Protein AF-A0A3N0APX6-F1 (afdb_monomer)

Mean predicted aligned error: 5.76 Å

Sequence (335 aa):
MDNLLLKPHVIDVLRRHLRRNRRYGEQPIFIFSCGGKEEDHPARGILKQYVEKNQGILFRNIFLLRAEDIANEPQMAEFDLLTQEAIVSDIADWLIIFAESVGSFCELGAFAAMPHSAAIASVVVDRKYEGGDSFLLKGSARVIADCGAPFSKVYYSDLNCPLANERFTRKLNDVRTQVKLSEEFPSNKGRKMINREQSEVLVGSFALEALDLIDILGPLDEQTLVALYCKIKGFTKRGFRLVSRTMRDMRPEDEARVEVGQVLAMMHATNLIGAIPESDEGPVSYYSKVNLDGYFMFRQTDGSDFNDMRARVLLSRRGRGRRHDENLYQRFNSE

pLDDT: mean 88.55, std 12.53, range [29.33, 98.44]

Foldseek 3Di:
DDCVCVDPLNLVVLLVFFDPWFDAQQWAAEEEEAEDDCVVFVLVVLVVCVLVVPPDPLSARYAYFYLVLLCPQPVCVVDDSLLLVLLVLLQHLAYEQECYDPVSLVVLQSQLLFLLSLLRYEYEYALVCVVHDDCSVVPSLVSLCVSPHLRSYYHHDHSNCSCVGVVVVVCVSCVSVSSVSSCVDPSNPVSAIQDQFQQEAELSNVLQQLLQCQALQDQAFLVRSLVSVCSSNVHDPVNHFYFRSRVVSVDPRVPRGDDSVSSVSSCCSSQQWDWDAPDPPGTITIHGSGDRPDGRGGDPCVDPSNVVSSVVSLVVVQVVPPPDPDRPPPVVPDD

Radius of gyration: 20.49 Å; Cα contacts (8 Å, |Δi|>4): 572; chains: 1; bounding box: 53×46×53 Å

Structure (mmCIF, N/CA/C/O backbone):
data_AF-A0A3N0APX6-F1
#
_entry.id   AF-A0A3N0APX6-F1
#
loop_
_atom_site.group_PDB
_atom_site.id
_atom_site.type_symbol
_atom_site.label_atom_id
_atom_site.label_alt_id
_atom_site.label_comp_id
_atom_site.label_asym_id
_atom_site.label_entity_id
_atom_site.label_seq_id
_atom_site.pdbx_PDB_ins_code
_atom_site.Cartn_x
_atom_site.Cartn_y
_atom_site.Cartn_z
_atom_site.occupancy
_atom_site.B_iso_or_equiv
_atom_site.auth_seq_id
_atom_site.auth_comp_id
_atom_site.auth_asym_id
_atom_site.auth_atom_id
_atom_site.pdbx_PDB_model_num
ATOM 1 N N . MET A 1 1 ? -7.623 10.069 24.916 1.00 60.16 1 MET A N 1
ATOM 2 C CA . MET A 1 1 ? -8.228 8.719 24.797 1.00 60.16 1 MET A CA 1
ATOM 3 C C . MET A 1 1 ? -9.753 8.789 24.853 1.00 60.16 1 MET A C 1
ATOM 5 O O . MET A 1 1 ? -10.318 9.143 25.887 1.00 60.16 1 MET A O 1
ATOM 9 N N . ASP A 1 2 ? -10.432 8.453 23.753 1.00 68.50 2 ASP A N 1
ATOM 10 C CA . ASP A 1 2 ? -11.900 8.520 23.671 1.00 68.50 2 ASP A CA 1
ATOM 11 C C . ASP A 1 2 ? -12.585 7.273 24.262 1.00 68.50 2 ASP A C 1
ATOM 13 O O . ASP A 1 2 ? -12.811 6.259 23.597 1.00 68.50 2 ASP A O 1
ATOM 17 N N . ASN A 1 3 ? -12.985 7.371 25.532 1.00 74.94 3 ASN A N 1
ATOM 18 C CA . ASN A 1 3 ? -13.666 6.295 26.261 1.00 74.94 3 ASN A CA 1
ATOM 19 C C . ASN A 1 3 ? -15.024 5.883 25.660 1.00 74.94 3 ASN A C 1
ATOM 21 O O . ASN A 1 3 ? -15.539 4.816 25.999 1.00 74.94 3 ASN A O 1
ATOM 25 N N . LEU A 1 4 ? -15.626 6.693 24.777 1.00 79.38 4 LEU A N 1
ATOM 26 C CA . LEU A 1 4 ? -16.864 6.320 24.086 1.00 79.38 4 LEU A CA 1
ATOM 27 C C . LEU A 1 4 ? -16.663 5.094 23.194 1.00 79.38 4 LEU A C 1
ATOM 29 O O . LEU A 1 4 ? -17.510 4.201 23.195 1.00 79.38 4 LEU A O 1
ATOM 33 N N . LEU A 1 5 ? -15.548 5.054 22.464 1.00 83.25 5 LEU A N 1
ATOM 34 C CA . LEU A 1 5 ? -15.236 3.980 21.521 1.00 83.25 5 LEU A CA 1
ATOM 35 C C . LEU A 1 5 ? -14.914 2.661 22.224 1.00 83.25 5 LEU A C 1
ATOM 37 O O . LEU A 1 5 ? -15.057 1.586 21.651 1.00 83.25 5 LEU A O 1
ATOM 41 N N . LEU A 1 6 ? -14.523 2.735 23.495 1.00 84.12 6 LEU A N 1
ATOM 42 C CA . LEU A 1 6 ? -14.168 1.578 24.307 1.00 84.12 6 LEU A CA 1
ATOM 43 C C . LEU A 1 6 ? -15.366 0.984 25.065 1.00 84.12 6 LEU A C 1
ATOM 45 O O . LEU A 1 6 ? -15.175 0.042 25.844 1.00 84.12 6 LEU A O 1
ATOM 49 N N . LYS A 1 7 ? -16.587 1.499 24.856 1.00 90.75 7 LYS A N 1
ATOM 50 C CA . LYS A 1 7 ? -17.810 0.955 25.465 1.00 90.75 7 LYS A CA 1
ATOM 51 C C . LYS A 1 7 ? -18.061 -0.493 25.011 1.00 90.75 7 LYS A C 1
ATOM 53 O O . LYS A 1 7 ? -17.887 -0.775 23.826 1.00 90.75 7 LYS A O 1
ATOM 58 N N . PRO A 1 8 ? -18.542 -1.389 25.902 1.00 93.19 8 PRO A N 1
ATOM 59 C CA . PRO A 1 8 ? -18.767 -2.803 25.578 1.00 93.19 8 PRO A CA 1
ATOM 60 C C . PRO A 1 8 ? -19.577 -3.018 24.298 1.00 93.19 8 PRO A C 1
ATOM 62 O O . PRO A 1 8 ? -19.106 -3.695 23.397 1.00 93.19 8 PRO A O 1
ATOM 65 N N . HIS A 1 9 ? -20.708 -2.319 24.148 1.00 93.56 9 HIS A N 1
ATOM 66 C CA . HIS A 1 9 ? -21.563 -2.440 22.964 1.00 93.56 9 HIS A CA 1
ATOM 67 C C . HIS A 1 9 ? -20.831 -2.175 21.632 1.00 93.56 9 HIS A C 1
ATOM 69 O O . HIS A 1 9 ? -21.039 -2.916 20.675 1.00 93.56 9 HIS A O 1
ATOM 75 N N . VAL A 1 10 ? -19.960 -1.158 21.565 1.00 94.44 10 VAL A N 1
ATOM 76 C CA . VAL A 1 10 ? -19.189 -0.839 20.345 1.00 94.44 10 VAL A CA 1
ATOM 77 C C . VAL A 1 10 ? -18.231 -1.984 20.022 1.00 94.44 10 VAL A C 1
ATOM 79 O O . VAL A 1 10 ? -18.210 -2.486 18.901 1.00 94.44 10 VAL A O 1
ATOM 82 N N . ILE A 1 11 ? -17.487 -2.445 21.028 1.00 96.69 11 ILE A N 1
ATOM 83 C CA . ILE A 1 11 ? -16.536 -3.551 20.891 1.00 96.69 11 ILE A CA 1
ATOM 84 C C . ILE A 1 11 ? -17.246 -4.847 20.486 1.00 96.69 11 ILE A C 1
ATOM 86 O O . ILE A 1 11 ? -16.752 -5.564 19.619 1.00 96.69 11 ILE A O 1
ATOM 90 N N . ASP A 1 12 ? -18.406 -5.138 21.072 1.00 96.62 12 ASP A N 1
ATOM 91 C CA . ASP A 1 12 ? -19.176 -6.351 20.796 1.00 96.62 12 ASP A CA 1
ATOM 92 C C . ASP A 1 12 ? -19.732 -6.359 19.369 1.00 96.62 12 ASP A C 1
ATOM 94 O O . ASP A 1 12 ? -19.723 -7.399 18.710 1.00 96.62 12 ASP A O 1
ATOM 98 N N . VAL A 1 13 ? -20.187 -5.210 18.854 1.00 97.00 13 VAL A N 1
ATOM 99 C CA . VAL A 1 13 ? -20.563 -5.068 17.438 1.00 97.00 13 VAL A CA 1
ATOM 100 C C . VAL A 1 13 ? -19.340 -5.313 16.553 1.00 97.00 13 VAL A C 1
ATOM 102 O O . VAL A 1 13 ? -19.360 -6.231 15.738 1.00 97.00 13 VAL A O 1
ATOM 105 N N . LEU A 1 14 ? -18.238 -4.586 16.754 1.00 96.88 14 LEU A N 1
ATOM 106 C CA . LEU A 1 14 ? -17.031 -4.737 15.928 1.00 96.88 14 LEU A CA 1
ATOM 107 C C . LEU A 1 14 ? -16.508 -6.184 15.928 1.00 96.88 14 LEU A C 1
ATOM 109 O O . LEU A 1 14 ? -16.198 -6.723 14.868 1.00 96.88 14 LEU A O 1
ATOM 113 N N . ARG A 1 15 ? -16.491 -6.856 17.087 1.00 96.50 15 ARG A N 1
ATOM 114 C CA . ARG A 1 15 ? -16.093 -8.268 17.217 1.00 96.50 15 ARG A CA 1
ATOM 115 C C . ARG A 1 15 ? -17.001 -9.228 16.452 1.00 96.50 15 ARG A C 1
ATOM 117 O O . ARG A 1 15 ? -16.488 -10.136 15.802 1.00 96.50 15 ARG A O 1
ATOM 124 N N . ARG A 1 16 ? -18.326 -9.045 16.493 1.00 95.94 16 ARG A N 1
ATOM 125 C CA . ARG A 1 16 ? -19.277 -9.880 15.725 1.00 95.94 16 ARG A CA 1
ATOM 126 C C . ARG A 1 16 ? -19.046 -9.769 14.216 1.00 95.94 16 ARG A C 1
ATOM 128 O O . ARG A 1 16 ? -19.164 -10.765 13.494 1.00 95.94 16 ARG A O 1
ATOM 135 N N . HIS A 1 17 ? -18.651 -8.579 13.772 1.00 96.06 17 HIS A N 1
ATOM 136 C CA . HIS A 1 17 ? -18.350 -8.278 12.378 1.00 96.06 17 HIS A CA 1
ATOM 137 C C . HIS A 1 17 ? -16.901 -8.563 11.973 1.00 96.06 17 HIS A C 1
ATOM 139 O O . HIS A 1 17 ? -16.587 -8.422 10.792 1.00 96.06 17 HIS A O 1
ATOM 145 N N . LEU A 1 18 ? -16.024 -9.022 12.876 1.00 95.19 18 LEU A N 1
ATOM 146 C CA . LEU A 1 18 ? -14.671 -9.422 12.491 1.00 95.19 18 LEU A CA 1
ATOM 147 C C . LEU A 1 18 ? -14.722 -10.526 11.437 1.00 95.19 18 LEU A C 1
ATOM 149 O O . LEU A 1 18 ? -15.402 -11.553 11.566 1.00 95.19 18 LEU A O 1
ATOM 153 N N . ARG A 1 19 ? -13.964 -10.321 10.367 1.00 91.38 19 ARG A N 1
ATOM 154 C CA . ARG A 1 19 ? -13.733 -11.349 9.368 1.00 91.38 19 ARG A CA 1
ATOM 155 C C . ARG A 1 19 ? -12.857 -12.438 9.967 1.00 91.38 19 ARG A C 1
ATOM 157 O O . ARG A 1 19 ? -11.872 -12.193 10.657 1.00 91.38 19 ARG A O 1
ATOM 164 N N . ARG A 1 20 ? -13.209 -13.681 9.639 1.00 85.19 20 ARG A N 1
ATOM 165 C CA . ARG A 1 20 ? -12.296 -14.806 9.828 1.00 85.19 20 ARG A CA 1
ATOM 166 C C . ARG A 1 20 ? -11.283 -14.803 8.688 1.00 85.19 20 ARG A C 1
ATOM 168 O O . ARG A 1 20 ? -10.095 -14.651 8.928 1.00 85.19 20 ARG A O 1
ATOM 175 N N . ASN A 1 21 ? -11.752 -14.902 7.455 1.00 82.94 21 ASN A N 1
ATOM 176 C CA . ASN A 1 21 ? -10.868 -14.975 6.299 1.00 82.94 21 ASN A CA 1
ATOM 177 C C . ASN A 1 21 ? -10.895 -13.660 5.526 1.00 82.94 21 ASN A C 1
ATOM 179 O O . ASN A 1 21 ? -11.938 -13.000 5.442 1.00 82.94 21 ASN A O 1
ATOM 183 N N . ARG A 1 22 ? -9.745 -13.310 4.952 1.00 81.19 22 ARG A N 1
ATOM 184 C CA . ARG A 1 22 ? -9.627 -12.201 4.011 1.00 81.19 22 ARG A CA 1
ATOM 185 C C . ARG A 1 22 ? -10.514 -12.452 2.787 1.00 81.19 22 ARG A C 1
ATOM 187 O O . ARG A 1 22 ? -10.708 -13.600 2.385 1.00 81.19 22 ARG A O 1
ATOM 194 N N . ARG A 1 23 ? -11.054 -11.379 2.200 1.00 79.75 23 ARG A N 1
ATOM 195 C CA . ARG A 1 23 ? -11.695 -11.418 0.881 1.00 79.75 23 ARG A CA 1
ATOM 196 C C . ARG A 1 23 ? -10.808 -10.751 -0.156 1.00 79.75 23 ARG A C 1
ATOM 198 O O . ARG A 1 23 ? -10.530 -9.562 -0.066 1.00 79.75 23 ARG A O 1
ATOM 205 N N . TYR A 1 24 ? -10.414 -11.545 -1.136 1.00 70.69 24 TYR A N 1
ATOM 206 C CA . TYR A 1 24 ? -9.633 -11.128 -2.287 1.00 70.69 24 TYR A CA 1
ATOM 207 C C . TYR A 1 24 ? -10.504 -10.282 -3.233 1.00 70.69 24 TYR A C 1
ATOM 209 O O . TYR A 1 24 ? -11.624 -10.682 -3.543 1.00 70.69 24 TYR A O 1
ATOM 217 N N . GLY A 1 25 ? -10.005 -9.134 -3.699 1.00 63.22 25 GLY A N 1
ATOM 218 C CA . GLY A 1 25 ? -10.594 -8.384 -4.822 1.00 63.22 25 GLY A CA 1
ATOM 219 C C . GLY A 1 25 ? -11.602 -7.269 -4.501 1.00 63.22 25 GLY A C 1
ATOM 220 O O . GLY A 1 25 ? -11.799 -6.412 -5.357 1.00 63.22 25 GLY A O 1
ATOM 221 N N . GLU A 1 26 ? -12.182 -7.211 -3.296 1.00 69.31 26 GLU A N 1
ATOM 222 C CA . GLU A 1 26 ? -13.074 -6.110 -2.841 1.00 69.31 26 GLU A CA 1
ATOM 223 C C . GLU A 1 26 ? -12.318 -4.992 -2.097 1.00 69.31 26 GLU A C 1
ATOM 225 O O . GLU A 1 26 ? -12.909 -4.019 -1.641 1.00 69.31 26 GLU A O 1
ATOM 230 N N . GLN A 1 27 ? -11.007 -5.150 -1.926 1.00 80.25 27 GLN A N 1
ATOM 231 C CA . GLN A 1 27 ? -10.183 -4.266 -1.109 1.00 80.25 27 GLN A CA 1
ATOM 232 C C . GLN A 1 27 ? -9.543 -3.162 -1.960 1.00 80.25 27 GLN A C 1
ATOM 234 O O . GLN A 1 27 ? -9.422 -3.325 -3.187 1.00 80.25 27 GLN A O 1
ATOM 239 N N . PRO A 1 28 ? -9.121 -2.053 -1.326 1.00 88.06 28 PRO A N 1
ATOM 240 C CA . PRO A 1 28 ? -8.179 -1.129 -1.931 1.00 88.06 28 PRO A CA 1
ATOM 241 C C . PRO A 1 28 ? -6.968 -1.865 -2.492 1.00 88.06 28 PRO A C 1
ATOM 243 O O . PRO A 1 28 ? -6.496 -2.828 -1.885 1.00 88.06 28 PRO A O 1
ATOM 246 N N . ILE A 1 29 ? -6.483 -1.408 -3.641 1.00 91.69 29 ILE A N 1
ATOM 247 C CA . ILE A 1 29 ? -5.230 -1.884 -4.220 1.00 91.69 29 ILE A CA 1
ATOM 248 C C . ILE A 1 29 ? -4.203 -0.782 -4.069 1.00 91.69 29 ILE A C 1
ATOM 250 O O . ILE A 1 29 ? -4.434 0.341 -4.508 1.00 91.69 29 ILE A O 1
ATOM 254 N N . PHE A 1 30 ? -3.060 -1.123 -3.495 1.00 94.06 30 PHE A N 1
ATOM 255 C CA . PHE A 1 30 ? -1.934 -0.215 -3.353 1.00 94.06 30 PHE A CA 1
ATOM 256 C C . PHE A 1 30 ? -0.855 -0.594 -4.354 1.00 94.06 30 PHE A C 1
ATOM 258 O O . PHE A 1 30 ? -0.319 -1.704 -4.315 1.00 94.06 30 PHE A O 1
ATOM 265 N N . ILE A 1 31 ? -0.532 0.327 -5.253 1.00 96.56 31 ILE A N 1
ATOM 266 C CA . ILE A 1 31 ? 0.569 0.169 -6.195 1.00 96.56 31 ILE A CA 1
ATOM 267 C C . ILE A 1 31 ? 1.694 1.078 -5.728 1.00 96.56 31 ILE A C 1
ATOM 269 O O . ILE A 1 31 ? 1.545 2.295 -5.712 1.00 96.56 31 ILE A O 1
ATOM 273 N N . PHE A 1 32 ? 2.820 0.492 -5.349 1.00 97.00 32 PHE A N 1
ATOM 274 C CA . PHE A 1 32 ? 4.022 1.245 -5.037 1.00 97.00 32 PHE A CA 1
ATOM 275 C C . PHE A 1 32 ? 4.823 1.439 -6.324 1.00 97.00 32 PHE A C 1
ATOM 277 O O . PHE A 1 32 ? 5.274 0.463 -6.920 1.00 97.00 32 PHE A O 1
ATOM 284 N N . SER A 1 33 ? 4.937 2.681 -6.796 1.00 95.56 33 SER A N 1
ATOM 285 C CA . SER A 1 33 ? 5.635 2.995 -8.046 1.00 95.56 33 SER A CA 1
ATOM 286 C C . SER A 1 33 ? 6.939 3.743 -7.788 1.00 95.56 33 SER A C 1
ATOM 288 O O . SER A 1 33 ? 6.908 4.876 -7.298 1.00 95.56 33 SER A O 1
ATOM 290 N N . CYS A 1 34 ? 8.053 3.146 -8.198 1.00 95.44 34 CYS A N 1
ATOM 291 C CA . CYS A 1 34 ? 9.394 3.708 -8.081 1.00 95.44 34 CYS A CA 1
ATOM 292 C C . CYS A 1 34 ? 9.963 4.068 -9.462 1.00 95.44 34 CYS A C 1
ATOM 294 O O . CYS A 1 34 ? 9.526 3.531 -10.486 1.00 95.44 34 CYS A O 1
ATOM 296 N N . GLY A 1 35 ? 10.888 5.024 -9.516 1.00 94.50 35 GLY A N 1
ATOM 297 C CA . GLY A 1 35 ? 11.362 5.609 -10.770 1.00 94.50 35 GLY A CA 1
ATOM 298 C C . GLY A 1 35 ? 12.204 6.862 -10.556 1.00 94.50 35 GLY A C 1
ATOM 299 O O . GLY A 1 35 ? 12.565 7.213 -9.437 1.00 94.50 35 GLY A O 1
ATOM 300 N N . GLY A 1 36 ? 12.537 7.554 -11.641 1.00 91.94 36 GLY A N 1
ATOM 301 C CA . GLY A 1 36 ? 13.216 8.845 -11.553 1.00 91.94 36 GLY A CA 1
ATOM 302 C C . GLY A 1 36 ? 12.292 9.961 -11.062 1.00 91.94 36 GLY A C 1
ATOM 303 O O . GLY A 1 36 ? 11.073 9.787 -10.984 1.00 91.94 36 GLY A O 1
ATOM 304 N N . LYS A 1 37 ? 12.863 11.129 -10.738 1.00 90.50 37 LYS A N 1
ATOM 305 C CA . LYS A 1 37 ? 12.083 12.336 -10.418 1.00 90.50 37 LYS A CA 1
ATOM 306 C C . LYS A 1 37 ? 11.125 12.652 -11.567 1.00 90.50 37 LYS A C 1
ATOM 308 O O . LYS A 1 37 ? 11.553 12.668 -12.716 1.00 90.50 37 LYS A O 1
ATOM 313 N N . GLU A 1 38 ? 9.858 12.926 -11.254 1.00 87.19 38 GLU A N 1
ATOM 314 C CA . GLU A 1 38 ? 8.806 13.113 -12.272 1.00 87.19 38 GLU A CA 1
ATOM 315 C C . GLU A 1 38 ? 9.098 14.265 -13.258 1.00 87.19 38 GLU A C 1
ATOM 317 O O . GLU A 1 38 ? 8.631 14.232 -14.393 1.00 87.19 38 GLU A O 1
ATOM 322 N N . GLU A 1 39 ? 9.896 15.254 -12.841 1.00 89.00 39 GLU A N 1
ATOM 323 C CA . GLU A 1 39 ? 10.366 16.378 -13.669 1.00 89.00 39 GLU A CA 1
ATOM 324 C C . GLU A 1 39 ? 11.232 15.919 -14.852 1.00 89.00 39 GLU A C 1
ATOM 326 O O . GLU A 1 39 ? 11.103 16.444 -15.958 1.00 89.00 39 GLU A O 1
ATOM 331 N N . ASP A 1 40 ? 12.082 14.918 -14.618 1.00 93.69 40 ASP A N 1
ATOM 332 C CA . ASP A 1 40 ? 13.030 14.379 -15.596 1.00 93.69 40 ASP A CA 1
ATOM 333 C C . ASP A 1 40 ? 12.496 13.104 -16.271 1.00 93.69 40 ASP A C 1
ATOM 335 O O . ASP A 1 40 ? 12.929 12.730 -17.363 1.00 93.69 40 ASP A O 1
ATOM 339 N N . HIS A 1 41 ? 11.555 12.420 -15.614 1.00 95.12 41 HIS A N 1
ATOM 340 C CA . HIS A 1 41 ? 11.100 11.084 -15.973 1.00 95.12 41 HIS A CA 1
ATOM 341 C C . HIS A 1 41 ? 9.570 10.938 -15.846 1.00 95.12 41 HIS A C 1
ATOM 343 O O . HIS A 1 41 ? 9.037 10.817 -14.740 1.00 95.12 41 HIS A O 1
ATOM 349 N N . PRO A 1 42 ? 8.819 10.890 -16.961 1.00 95.00 42 PRO A N 1
ATOM 350 C CA . PRO A 1 42 ? 7.360 11.012 -16.930 1.00 95.00 42 PRO A CA 1
ATOM 351 C C . PRO A 1 42 ? 6.614 9.709 -16.589 1.00 95.00 42 PRO A C 1
ATOM 353 O O . PRO A 1 42 ? 5.393 9.739 -16.419 1.00 95.00 42 PRO A O 1
ATOM 356 N N . ALA A 1 43 ? 7.292 8.558 -16.509 1.00 96.44 43 ALA A N 1
ATOM 357 C CA . ALA A 1 43 ? 6.655 7.240 -16.455 1.00 96.44 43 ALA A CA 1
ATOM 358 C C . ALA A 1 43 ? 5.654 7.091 -15.293 1.00 96.44 43 ALA A C 1
ATOM 360 O O . ALA A 1 43 ? 4.514 6.653 -15.497 1.00 96.44 43 ALA A O 1
ATOM 361 N N . ARG A 1 44 ? 6.048 7.519 -14.085 1.00 94.75 44 ARG A N 1
ATOM 362 C CA . ARG A 1 44 ? 5.180 7.505 -12.894 1.00 94.75 44 ARG A CA 1
ATOM 363 C C . ARG A 1 44 ? 4.004 8.469 -13.017 1.00 94.75 44 ARG A C 1
ATOM 365 O O . ARG A 1 44 ? 2.875 8.084 -12.717 1.00 94.75 44 ARG A O 1
ATOM 372 N N . GLY A 1 45 ? 4.237 9.676 -13.532 1.00 94.69 45 GLY A N 1
ATOM 373 C CA . GLY A 1 45 ? 3.178 10.656 -13.783 1.00 94.69 45 GLY A CA 1
ATOM 374 C C . GLY A 1 45 ? 2.137 10.144 -14.786 1.00 94.69 45 GLY A C 1
ATOM 375 O O . GLY A 1 45 ? 0.935 10.319 -14.591 1.00 94.69 45 GLY A O 1
ATOM 376 N N . ILE A 1 46 ? 2.577 9.433 -15.827 1.00 95.75 46 ILE A N 1
ATOM 377 C CA . ILE A 1 46 ? 1.696 8.801 -16.820 1.00 95.75 46 ILE A CA 1
ATOM 378 C C . ILE A 1 46 ? 0.877 7.668 -16.199 1.00 95.75 46 ILE A C 1
ATOM 380 O O . ILE A 1 46 ? -0.336 7.608 -16.416 1.00 95.75 46 ILE A O 1
ATOM 384 N N . LEU A 1 47 ? 1.509 6.789 -15.411 1.00 95.56 47 LEU A N 1
ATOM 385 C CA . LEU A 1 47 ? 0.803 5.743 -14.664 1.00 95.56 47 LEU A CA 1
ATOM 386 C C . LEU A 1 47 ? -0.273 6.362 -13.764 1.00 95.56 47 LEU A C 1
ATOM 388 O O . LEU A 1 47 ? -1.414 5.898 -13.766 1.00 95.56 47 LEU A O 1
ATOM 392 N N . LYS A 1 48 ? 0.075 7.443 -13.058 1.00 93.56 48 LYS A N 1
ATOM 393 C CA . LYS A 1 48 ? -0.843 8.176 -12.188 1.00 93.56 48 LYS A CA 1
ATOM 394 C C . LYS A 1 48 ? -2.050 8.716 -12.928 1.00 93.56 48 LYS A C 1
ATOM 396 O O . LYS A 1 48 ? -3.178 8.361 -12.592 1.00 93.56 48 LYS A O 1
ATOM 401 N N . GLN A 1 49 ? -1.820 9.478 -13.991 1.00 93.69 49 GLN A N 1
ATOM 402 C CA . GLN A 1 49 ? -2.905 10.017 -14.804 1.00 93.69 49 GLN A CA 1
ATOM 403 C C . GLN A 1 49 ? -3.790 8.920 -15.397 1.00 93.69 49 GLN A C 1
ATOM 405 O O . GLN A 1 49 ? -4.996 9.115 -15.530 1.00 93.69 49 GLN A O 1
ATOM 410 N N . TYR A 1 50 ? -3.216 7.777 -15.777 1.00 94.19 50 TYR A N 1
ATOM 411 C CA . TYR A 1 50 ? -3.997 6.663 -16.295 1.00 94.19 50 TYR A CA 1
ATOM 412 C C . TYR A 1 50 ? -4.905 6.066 -15.223 1.00 94.19 50 TYR A C 1
ATOM 414 O O . TYR A 1 50 ? -6.093 5.899 -15.478 1.00 94.19 50 TYR A O 1
ATOM 422 N N . VAL A 1 51 ? -4.387 5.783 -14.026 1.00 92.56 51 VAL A N 1
ATOM 423 C CA . VAL A 1 51 ? -5.205 5.255 -12.923 1.00 92.56 51 VAL A CA 1
ATOM 424 C C . VAL A 1 51 ? -6.304 6.250 -12.533 1.00 92.56 51 VAL A C 1
ATOM 426 O O . VAL A 1 51 ? -7.459 5.854 -12.431 1.00 92.56 51 VAL A O 1
ATOM 429 N N . GLU A 1 52 ? -5.985 7.541 -12.410 1.00 89.56 52 GLU A N 1
ATOM 430 C CA . GLU A 1 52 ? -6.942 8.584 -12.003 1.00 89.56 52 GLU A CA 1
ATOM 431 C C . GLU A 1 52 ? -8.038 8.856 -13.049 1.00 89.56 52 GLU A C 1
ATOM 433 O O . GLU A 1 52 ? -9.193 9.101 -12.695 1.00 89.56 52 GLU A O 1
ATOM 438 N N . LYS A 1 53 ? -7.711 8.805 -14.350 1.00 89.44 53 LYS A N 1
ATOM 439 C CA . LYS A 1 53 ? -8.690 9.027 -15.433 1.00 89.44 53 LYS A CA 1
ATOM 440 C C . LYS A 1 53 ? -9.612 7.829 -15.657 1.00 89.44 53 LYS A C 1
ATOM 442 O O . LYS A 1 53 ? -10.713 7.997 -16.184 1.00 89.44 53 LYS A O 1
ATOM 447 N N . ASN A 1 54 ? -9.189 6.624 -15.282 1.00 84.31 54 ASN A N 1
ATOM 448 C CA . ASN A 1 54 ? -10.009 5.427 -15.418 1.00 84.31 54 ASN A CA 1
ATOM 449 C C . ASN A 1 54 ? -10.964 5.302 -14.222 1.00 84.31 54 ASN A C 1
ATOM 451 O O . ASN A 1 54 ? -10.639 4.705 -13.207 1.00 84.31 54 ASN A O 1
ATOM 455 N N . GLN A 1 55 ? -12.190 5.811 -14.362 1.00 68.88 55 GLN A N 1
ATOM 456 C CA . GLN A 1 55 ? -13.226 5.718 -13.316 1.00 68.88 55 GLN A CA 1
ATOM 457 C C . GLN A 1 55 ? -14.068 4.430 -13.373 1.00 68.88 55 GLN A C 1
ATOM 459 O O . GLN A 1 55 ? -15.107 4.317 -12.722 1.00 68.88 55 GLN A O 1
ATOM 464 N N . GLY A 1 56 ? -13.659 3.445 -14.178 1.00 77.75 56 GLY A N 1
ATOM 465 C CA . GLY A 1 56 ? -14.359 2.165 -14.262 1.00 77.75 56 GLY A CA 1
ATOM 466 C C . GLY A 1 56 ? -14.336 1.406 -12.932 1.00 77.75 56 GLY A C 1
ATOM 467 O O . GLY A 1 56 ? -13.411 1.549 -12.136 1.00 77.75 56 GLY A O 1
ATOM 468 N N . ILE A 1 57 ? -15.316 0.521 -12.719 1.00 75.81 57 ILE A N 1
ATOM 469 C CA . ILE A 1 57 ? -15.436 -0.292 -11.492 1.00 75.81 57 ILE A CA 1
ATOM 470 C C . ILE A 1 57 ? -14.151 -1.067 -11.142 1.00 75.81 57 ILE A C 1
ATOM 472 O O . ILE A 1 57 ? -13.858 -1.288 -9.971 1.00 75.81 57 ILE A O 1
ATOM 476 N N . LEU A 1 58 ? -13.358 -1.442 -12.152 1.00 78.88 58 LEU A N 1
ATOM 477 C CA . LEU A 1 58 ? -12.088 -2.151 -11.978 1.00 78.88 58 LEU A CA 1
ATOM 478 C C . LEU A 1 58 ? -10.994 -1.280 -11.337 1.00 78.88 58 LEU A C 1
ATOM 480 O O . LEU A 1 58 ? -10.157 -1.814 -10.614 1.00 78.88 58 LEU A O 1
ATOM 484 N N . PHE A 1 59 ? -11.038 0.036 -11.558 1.00 83.25 59 PHE A N 1
ATOM 485 C CA . PHE A 1 59 ? -10.047 1.018 -11.102 1.00 83.25 59 PHE A CA 1
ATOM 486 C C . PHE A 1 59 ? -10.462 1.790 -9.844 1.00 83.25 59 PHE A C 1
ATOM 488 O O . PHE A 1 59 ? -9.668 2.546 -9.288 1.00 83.25 59 PHE A O 1
ATOM 495 N N . ARG A 1 60 ? -11.686 1.575 -9.350 1.00 83.12 60 ARG A N 1
ATOM 496 C CA . ARG A 1 60 ? -12.148 2.134 -8.074 1.00 83.12 60 ARG A CA 1
ATOM 497 C C . ARG A 1 60 ? -11.183 1.735 -6.953 1.00 83.12 60 ARG A C 1
ATOM 499 O O . ARG A 1 60 ? -10.772 0.582 -6.919 1.00 83.12 60 ARG A O 1
ATOM 506 N N . ASN A 1 61 ? -10.831 2.642 -6.041 1.00 86.50 61 ASN A N 1
ATOM 507 C CA . ASN A 1 61 ? -9.956 2.373 -4.886 1.00 86.50 61 ASN A CA 1
ATOM 508 C C . ASN A 1 61 ? -8.587 1.759 -5.232 1.00 86.50 61 ASN A C 1
ATOM 510 O O . ASN A 1 61 ? -8.111 0.857 -4.538 1.00 86.50 61 ASN A O 1
ATOM 514 N N . ILE A 1 62 ? -7.963 2.228 -6.313 1.00 90.50 62 ILE A N 1
ATOM 515 C CA . ILE A 1 62 ? -6.540 1.999 -6.573 1.00 90.50 62 ILE A CA 1
ATOM 516 C C . ILE A 1 62 ? -5.768 3.237 -6.115 1.00 90.50 62 ILE A C 1
ATOM 518 O O . ILE A 1 62 ? -6.053 4.346 -6.559 1.00 90.50 62 ILE A O 1
ATOM 522 N N . PHE A 1 63 ? -4.784 3.036 -5.244 1.00 91.06 63 PHE A N 1
ATOM 523 C CA . PHE A 1 63 ? -3.950 4.086 -4.671 1.00 91.06 63 PHE A CA 1
ATOM 524 C C . PHE A 1 63 ? -2.501 3.880 -5.091 1.00 91.06 63 PHE A C 1
ATOM 526 O O . PHE A 1 63 ? -1.984 2.763 -5.037 1.00 91.06 63 PHE A O 1
ATOM 533 N N . LEU A 1 64 ? -1.848 4.962 -5.504 1.00 93.25 64 LEU A N 1
ATOM 534 C CA . LEU A 1 64 ? -0.433 4.953 -5.852 1.00 93.25 64 LEU A CA 1
ATOM 535 C C . LEU A 1 64 ? 0.371 5.477 -4.669 1.00 93.25 64 LEU A C 1
ATOM 537 O O . LEU A 1 64 ? 0.127 6.586 -4.202 1.00 93.25 64 LEU A O 1
ATOM 541 N N . LEU A 1 65 ? 1.313 4.670 -4.199 1.00 93.69 65 LEU A N 1
ATOM 542 C CA . LEU A 1 65 ? 2.252 5.017 -3.140 1.00 93.69 65 LEU A CA 1
ATOM 543 C C . LEU A 1 65 ? 3.575 5.449 -3.781 1.00 93.69 65 LEU A C 1
ATOM 545 O O . LEU A 1 65 ? 3.994 4.855 -4.781 1.00 93.69 65 LEU A O 1
ATOM 549 N N . ARG A 1 66 ? 4.242 6.456 -3.209 1.00 88.62 66 ARG A N 1
ATOM 550 C CA . ARG A 1 66 ? 5.552 6.940 -3.671 1.00 88.62 66 ARG A CA 1
ATOM 551 C C . ARG A 1 66 ? 6.542 6.988 -2.513 1.00 88.62 66 ARG A C 1
ATOM 553 O O . ARG A 1 66 ? 6.162 7.304 -1.387 1.00 88.62 66 ARG A O 1
ATOM 560 N N . ALA A 1 67 ? 7.804 6.684 -2.801 1.00 82.75 67 ALA A N 1
ATOM 561 C CA . ALA A 1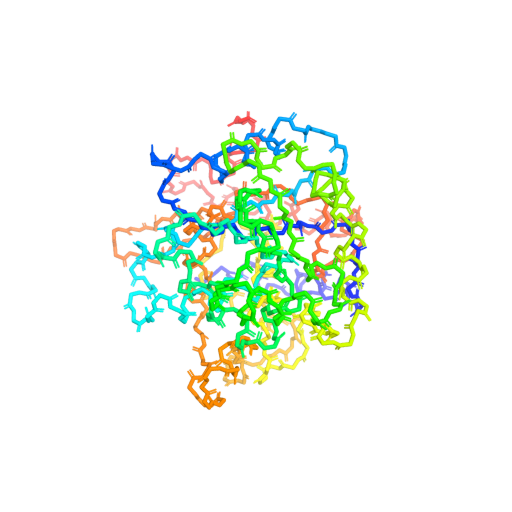 67 ? 8.862 6.662 -1.795 1.00 82.75 67 ALA A CA 1
ATOM 562 C C . ALA A 1 67 ? 9.198 8.079 -1.310 1.00 82.75 67 ALA A C 1
ATOM 564 O O . ALA A 1 67 ? 9.445 8.291 -0.127 1.00 82.75 67 ALA A O 1
ATOM 565 N N . GLU A 1 68 ? 9.142 9.070 -2.202 1.00 85.38 68 GLU A N 1
ATOM 566 C CA . GLU A 1 68 ? 9.486 10.462 -1.894 1.00 85.38 68 GLU A CA 1
ATOM 567 C C . GLU A 1 68 ? 8.525 11.104 -0.902 1.00 85.38 68 GLU A C 1
ATOM 569 O O . GLU A 1 68 ? 8.924 11.978 -0.135 1.00 85.38 68 GLU A O 1
ATOM 574 N N . ASP A 1 69 ? 7.269 10.659 -0.898 1.00 86.88 69 ASP A N 1
ATOM 575 C CA . ASP A 1 69 ? 6.287 11.131 0.071 1.00 86.88 69 ASP A CA 1
ATOM 576 C C . ASP A 1 69 ? 6.716 10.737 1.497 1.00 86.88 69 ASP A C 1
ATOM 578 O O . ASP A 1 69 ? 6.542 11.507 2.436 1.00 86.88 69 ASP A O 1
ATOM 582 N N . ILE A 1 70 ? 7.347 9.570 1.650 1.00 87.44 70 ILE A N 1
ATOM 583 C CA . ILE A 1 70 ? 7.732 8.980 2.939 1.00 87.44 70 ILE A CA 1
ATOM 584 C C . ILE A 1 70 ? 9.130 9.417 3.362 1.00 87.44 70 ILE A C 1
ATOM 586 O O . ILE A 1 70 ? 9.356 9.669 4.541 1.00 87.44 70 ILE A O 1
ATOM 590 N N . ALA A 1 71 ? 10.053 9.574 2.412 1.00 87.06 71 ALA A N 1
ATOM 591 C CA . ALA A 1 71 ? 11.415 10.032 2.680 1.00 87.06 71 ALA A CA 1
ATOM 592 C C . ALA A 1 71 ? 11.463 11.399 3.388 1.00 87.06 71 ALA A C 1
ATOM 594 O O . ALA A 1 71 ? 12.430 11.700 4.086 1.00 87.06 71 ALA A O 1
ATOM 595 N N . ASN A 1 72 ? 10.421 12.217 3.214 1.00 85.62 72 ASN A N 1
ATOM 596 C CA . ASN A 1 72 ? 10.287 13.531 3.839 1.00 85.62 72 ASN A CA 1
ATOM 597 C C . ASN A 1 72 ? 9.539 13.507 5.188 1.00 85.62 72 ASN A C 1
ATOM 599 O O . ASN A 1 72 ? 9.365 14.564 5.793 1.00 85.62 72 ASN A O 1
ATOM 603 N N . GLU A 1 73 ? 9.086 12.343 5.664 1.00 88.75 73 GLU A N 1
ATOM 604 C CA . GLU A 1 73 ? 8.315 12.205 6.902 1.00 88.75 73 GLU A CA 1
ATOM 605 C C . GLU A 1 73 ? 9.246 12.111 8.129 1.00 88.75 73 GLU A C 1
ATOM 607 O O . GLU A 1 73 ? 10.000 11.140 8.252 1.00 88.75 73 GLU A O 1
ATOM 612 N N . PRO A 1 74 ? 9.199 13.070 9.079 1.00 88.00 74 PRO A N 1
ATOM 613 C CA . PRO A 1 74 ? 10.112 13.096 10.223 1.00 88.00 74 PRO A CA 1
ATOM 614 C C . PRO A 1 74 ? 10.099 11.828 11.081 1.00 88.00 74 PRO A C 1
ATOM 616 O O . PRO A 1 74 ? 11.153 11.416 11.562 1.00 88.00 74 PRO A O 1
ATOM 619 N N . GLN A 1 75 ? 8.941 11.178 11.250 1.00 87.38 75 GLN A N 1
ATOM 620 C CA . GLN A 1 75 ? 8.848 9.931 12.025 1.00 87.38 75 GLN A CA 1
ATOM 621 C C . GLN A 1 75 ? 9.514 8.733 11.333 1.00 87.38 75 GLN A C 1
ATOM 623 O O . GLN A 1 75 ? 9.715 7.700 11.960 1.00 87.38 75 GLN A O 1
ATOM 628 N N . MET A 1 76 ? 9.870 8.862 10.053 1.00 88.06 76 MET A N 1
ATOM 629 C CA . MET A 1 76 ? 10.577 7.834 9.290 1.00 88.06 76 MET A CA 1
ATOM 630 C C . MET A 1 76 ? 12.082 8.110 9.191 1.00 88.06 76 MET A C 1
ATOM 632 O O . MET A 1 76 ? 12.821 7.263 8.695 1.00 88.06 76 MET A O 1
ATOM 636 N N . ALA A 1 77 ? 12.558 9.262 9.682 1.00 87.44 77 ALA A N 1
ATOM 637 C CA . ALA A 1 77 ? 13.938 9.721 9.512 1.00 87.44 77 ALA A CA 1
ATOM 638 C C . ALA A 1 77 ? 14.995 8.827 10.187 1.00 87.44 77 ALA A C 1
ATOM 640 O O . ALA A 1 77 ? 16.168 8.888 9.823 1.00 87.44 77 ALA A O 1
ATOM 641 N N . GLU A 1 78 ? 14.604 8.001 11.162 1.00 87.06 78 GLU A N 1
ATOM 642 C CA . GLU A 1 78 ? 15.507 7.027 11.791 1.00 87.06 78 GLU A CA 1
ATOM 643 C C . GLU A 1 78 ? 15.785 5.799 10.913 1.00 87.06 78 GLU A C 1
ATOM 645 O O . GLU A 1 78 ? 16.799 5.121 11.092 1.00 87.06 78 GLU A O 1
ATOM 650 N N . PHE A 1 79 ? 14.908 5.520 9.948 1.00 88.06 79 PHE A N 1
ATOM 651 C CA . PHE A 1 79 ? 15.109 4.466 8.968 1.00 88.06 79 PHE A CA 1
ATOM 652 C C . PHE A 1 79 ? 15.841 5.010 7.747 1.00 88.06 79 PHE A C 1
ATOM 654 O O . PHE A 1 79 ? 15.474 6.048 7.194 1.00 88.06 79 PHE A O 1
ATOM 661 N N . ASP A 1 80 ? 16.830 4.261 7.261 1.00 90.50 80 ASP A N 1
ATOM 662 C CA . ASP A 1 80 ? 17.340 4.487 5.911 1.00 90.50 80 ASP A CA 1
ATOM 663 C C . ASP A 1 80 ? 16.254 4.230 4.857 1.00 90.50 80 ASP A C 1
ATOM 665 O O . ASP A 1 80 ? 15.291 3.494 5.083 1.00 90.50 80 ASP A O 1
ATOM 669 N N . LEU A 1 81 ? 16.441 4.824 3.678 1.00 90.50 81 LEU A N 1
ATOM 670 C CA . LEU A 1 81 ? 15.465 4.782 2.587 1.00 90.50 81 LEU A CA 1
ATOM 671 C C . LEU A 1 81 ? 15.086 3.351 2.183 1.00 90.50 81 LEU A C 1
ATOM 673 O O . LEU A 1 81 ? 13.911 3.077 1.972 1.00 90.50 81 LEU A O 1
ATOM 677 N N . LEU A 1 82 ? 16.042 2.415 2.152 1.00 90.19 82 LEU A N 1
ATOM 678 C CA . LEU A 1 82 ? 15.752 1.015 1.817 1.00 90.19 82 LEU A CA 1
ATOM 679 C C . LEU A 1 82 ? 14.823 0.368 2.848 1.00 90.19 82 LEU A C 1
ATOM 681 O O . LEU A 1 82 ? 13.922 -0.390 2.494 1.00 90.19 82 LEU A O 1
ATOM 685 N N . THR A 1 83 ? 15.026 0.683 4.124 1.00 91.25 83 THR A N 1
ATOM 686 C CA . THR A 1 83 ? 14.172 0.208 5.211 1.00 91.25 83 THR A CA 1
ATOM 687 C C . THR A 1 83 ? 12.777 0.824 5.128 1.00 91.25 83 THR A C 1
ATOM 689 O O . THR A 1 83 ? 11.790 0.103 5.261 1.00 91.25 83 THR A O 1
ATOM 692 N N . GLN A 1 84 ? 12.667 2.125 4.842 1.00 92.12 84 GLN A N 1
ATOM 693 C CA . GLN A 1 84 ? 11.369 2.772 4.619 1.00 92.12 84 GLN A CA 1
ATOM 694 C C . GLN A 1 84 ? 10.616 2.095 3.467 1.00 92.12 84 GLN A C 1
ATOM 696 O O . GLN A 1 84 ? 9.470 1.678 3.623 1.00 92.12 84 GLN A O 1
ATOM 701 N N . GLU A 1 85 ? 11.282 1.900 2.333 1.00 92.69 85 GLU A N 1
ATOM 702 C CA . GLU A 1 85 ? 10.717 1.247 1.157 1.00 92.69 85 GLU A CA 1
ATOM 703 C C . GLU A 1 85 ? 10.318 -0.212 1.399 1.00 92.69 85 GLU A C 1
ATOM 705 O O . GLU A 1 85 ? 9.295 -0.667 0.881 1.00 92.69 85 GLU A O 1
ATOM 710 N N . ALA A 1 86 ? 11.067 -0.949 2.223 1.00 92.44 86 ALA A N 1
ATOM 711 C CA . ALA A 1 86 ? 10.692 -2.292 2.650 1.00 92.44 86 ALA A CA 1
ATOM 712 C C . ALA A 1 86 ? 9.346 -2.289 3.396 1.00 92.44 86 ALA A C 1
ATOM 714 O O . ALA A 1 86 ? 8.487 -3.130 3.118 1.00 92.44 86 ALA A O 1
ATOM 715 N N . ILE A 1 87 ? 9.112 -1.315 4.277 1.00 92.44 87 ILE A N 1
ATOM 716 C CA . ILE A 1 87 ? 7.846 -1.172 5.011 1.00 92.44 87 ILE A CA 1
ATOM 717 C C . ILE A 1 87 ? 6.693 -0.826 4.052 1.00 92.44 87 ILE A C 1
ATOM 719 O O . ILE A 1 87 ? 5.620 -1.428 4.129 1.00 92.44 87 ILE A O 1
ATOM 723 N N . VAL A 1 88 ? 6.912 0.087 3.101 1.00 93.81 88 VAL A N 1
ATOM 724 C CA . VAL A 1 88 ? 5.916 0.427 2.062 1.00 93.81 88 VAL A CA 1
ATOM 725 C C . VAL A 1 88 ? 5.581 -0.778 1.218 1.00 93.81 88 VAL A C 1
ATOM 727 O O . VAL A 1 88 ? 4.412 -1.021 0.901 1.00 93.81 88 VAL A O 1
ATOM 730 N N . SER A 1 89 ? 6.611 -1.553 0.873 1.00 94.12 89 SER A N 1
ATOM 731 C CA . SER A 1 89 ? 6.436 -2.759 0.098 1.00 94.12 89 SER A CA 1
ATOM 732 C C . SER A 1 89 ? 5.453 -3.674 0.809 1.00 94.12 89 SER A C 1
ATOM 734 O O . SER A 1 89 ? 4.556 -4.121 0.124 1.00 94.12 89 SER A O 1
ATOM 736 N N . ASP A 1 90 ? 5.494 -3.867 2.137 1.00 93.69 90 ASP A N 1
ATOM 737 C CA . ASP A 1 90 ? 4.541 -4.726 2.865 1.00 93.69 90 ASP A CA 1
ATOM 738 C C . ASP A 1 90 ? 3.074 -4.275 2.715 1.00 93.69 90 ASP A C 1
ATOM 740 O O . ASP A 1 90 ? 2.166 -5.115 2.695 1.00 93.69 90 ASP A O 1
ATOM 744 N N . ILE A 1 91 ? 2.826 -2.967 2.583 1.00 93.50 91 ILE A N 1
ATOM 745 C CA . ILE A 1 91 ? 1.489 -2.408 2.319 1.00 93.50 91 ILE A CA 1
ATOM 746 C C . ILE A 1 91 ? 1.084 -2.608 0.858 1.00 93.50 91 ILE A C 1
ATOM 748 O O . ILE A 1 91 ? -0.092 -2.846 0.576 1.00 93.50 91 ILE A O 1
ATOM 752 N N . ALA A 1 92 ? 2.026 -2.543 -0.080 1.00 95.19 92 ALA A N 1
ATOM 753 C CA . ALA A 1 92 ? 1.745 -2.644 -1.505 1.00 95.19 92 ALA A CA 1
ATOM 754 C C . ALA A 1 92 ? 1.178 -4.022 -1.904 1.00 95.19 92 ALA A C 1
ATOM 756 O O . ALA A 1 92 ? 1.532 -5.072 -1.356 1.00 95.19 92 ALA A O 1
ATOM 757 N N . ASP A 1 93 ? 0.269 -4.019 -2.875 1.00 95.06 93 ASP A N 1
ATOM 758 C CA . ASP A 1 93 ? -0.167 -5.208 -3.617 1.00 95.06 93 ASP A CA 1
ATOM 759 C C . ASP A 1 93 ? 0.717 -5.459 -4.841 1.00 95.06 93 ASP A C 1
ATOM 761 O O . ASP A 1 93 ? 0.963 -6.609 -5.208 1.00 95.06 93 ASP A O 1
ATOM 765 N N . TRP A 1 94 ? 1.191 -4.378 -5.463 1.00 97.00 94 TRP A N 1
ATOM 766 C CA . TRP A 1 94 ? 2.045 -4.407 -6.642 1.00 97.00 94 TRP A CA 1
ATOM 767 C C . TRP A 1 94 ? 3.135 -3.343 -6.519 1.00 97.00 94 TRP A C 1
ATOM 769 O O . TRP A 1 94 ? 2.843 -2.176 -6.284 1.00 97.00 94 TRP A O 1
ATOM 779 N N . LEU A 1 95 ? 4.388 -3.749 -6.680 1.00 97.94 95 LEU A N 1
ATOM 780 C CA . LEU A 1 95 ? 5.544 -2.869 -6.785 1.00 97.94 95 LEU A CA 1
ATOM 781 C C . LEU A 1 95 ? 5.909 -2.720 -8.269 1.00 97.94 95 LEU A C 1
ATOM 783 O O . LEU A 1 95 ? 6.074 -3.720 -8.960 1.00 97.94 95 LEU A O 1
ATOM 787 N N . ILE A 1 96 ? 6.017 -1.500 -8.787 1.00 98.38 96 ILE A N 1
ATOM 788 C CA . ILE A 1 96 ? 6.392 -1.224 -10.180 1.00 98.38 96 ILE A CA 1
ATOM 789 C C . ILE A 1 96 ? 7.629 -0.341 -10.180 1.00 98.38 96 ILE A C 1
ATOM 791 O O . ILE A 1 96 ? 7.595 0.758 -9.641 1.00 98.38 96 ILE A O 1
ATOM 795 N N . ILE A 1 97 ? 8.693 -0.800 -10.828 1.00 98.12 97 ILE A N 1
ATOM 796 C CA . ILE A 1 97 ? 9.957 -0.071 -10.917 1.00 98.12 97 ILE A CA 1
ATOM 797 C C . ILE A 1 97 ? 10.172 0.341 -12.372 1.00 98.12 97 ILE A C 1
ATOM 799 O O . ILE A 1 97 ? 10.358 -0.509 -13.248 1.00 98.12 97 ILE A O 1
ATOM 803 N N . PHE A 1 98 ? 10.143 1.642 -12.642 1.00 98.06 98 PHE A N 1
ATOM 804 C CA . PHE A 1 98 ? 10.552 2.197 -13.929 1.00 98.06 98 PHE A CA 1
ATOM 805 C C . PHE A 1 98 ? 12.072 2.370 -13.915 1.00 98.06 98 PHE A C 1
ATOM 807 O O . PHE A 1 98 ? 12.592 3.257 -13.247 1.00 98.06 98 PHE A O 1
ATOM 814 N N . ALA A 1 99 ? 12.796 1.490 -14.610 1.00 96.88 99 ALA A N 1
ATOM 815 C CA . ALA A 1 99 ? 14.258 1.483 -14.630 1.00 96.88 99 ALA A CA 1
ATOM 816 C C . ALA A 1 99 ? 14.785 2.593 -15.554 1.00 96.88 99 ALA A C 1
ATOM 818 O O . ALA A 1 99 ? 15.120 2.352 -16.716 1.00 96.88 99 ALA A O 1
ATOM 819 N N . GLU A 1 100 ? 14.848 3.812 -15.025 1.00 95.88 100 GLU A N 1
ATOM 820 C CA . GLU A 1 100 ? 15.085 5.035 -15.801 1.00 95.88 100 GLU A CA 1
ATOM 821 C C . GLU A 1 100 ? 16.106 5.996 -15.177 1.00 95.88 100 GLU A C 1
ATOM 823 O O . GLU A 1 100 ? 16.618 6.877 -15.862 1.00 95.88 100 GLU A O 1
ATOM 828 N N . SER A 1 101 ? 16.452 5.793 -13.906 1.00 95.50 101 SER A N 1
ATOM 829 C CA . SER A 1 101 ? 17.374 6.627 -13.132 1.00 95.50 101 SER A CA 1
ATOM 830 C C . SER A 1 101 ? 18.313 5.790 -12.253 1.00 95.50 101 SER A C 1
ATOM 832 O O . SER A 1 101 ? 18.029 4.629 -11.951 1.00 95.50 101 SER A O 1
ATOM 834 N N . VAL A 1 102 ? 19.409 6.395 -11.774 1.00 94.62 102 VAL A N 1
ATOM 835 C CA . VAL A 1 102 ? 20.360 5.736 -10.854 1.00 94.62 102 VAL A CA 1
ATOM 836 C C . VAL A 1 102 ? 19.658 5.205 -9.599 1.00 94.62 102 VAL A C 1
ATOM 838 O O . VAL A 1 102 ? 19.927 4.077 -9.195 1.00 94.62 102 VAL A O 1
ATOM 841 N N . GLY A 1 103 ? 18.721 5.976 -9.032 1.00 93.38 103 GLY A N 1
ATOM 842 C CA . GLY A 1 103 ? 17.907 5.544 -7.891 1.00 93.38 103 GLY A CA 1
ATOM 843 C C . GLY A 1 103 ? 17.100 4.289 -8.215 1.00 93.38 103 GLY A C 1
ATOM 844 O O . GLY A 1 103 ? 17.256 3.273 -7.544 1.00 93.38 103 GLY A O 1
ATOM 845 N N . SER A 1 104 ? 16.367 4.300 -9.332 1.00 95.06 104 SER A N 1
ATOM 846 C CA . SER A 1 104 ? 15.555 3.149 -9.756 1.00 95.06 104 SER A CA 1
ATOM 847 C C . SER A 1 104 ? 16.360 1.883 -10.069 1.00 95.06 104 SER A C 1
ATOM 849 O O . SER A 1 104 ? 15.861 0.766 -9.934 1.00 95.06 104 SER A O 1
ATOM 851 N N . PHE A 1 105 ? 17.631 2.024 -10.458 1.00 96.06 105 PHE A N 1
ATOM 852 C CA . PHE A 1 105 ? 18.525 0.881 -10.638 1.00 96.06 105 PHE A CA 1
ATOM 853 C C . PHE A 1 105 ? 18.937 0.267 -9.294 1.00 96.06 105 PHE A C 1
ATOM 855 O O . PHE A 1 105 ? 18.997 -0.960 -9.178 1.00 96.06 105 PHE A O 1
ATOM 862 N N . CYS A 1 106 ? 19.189 1.104 -8.282 1.00 94.44 106 CYS A N 1
ATOM 863 C CA . CYS A 1 106 ? 19.466 0.661 -6.917 1.00 94.44 106 CYS A CA 1
ATOM 864 C C . CYS A 1 106 ? 18.241 -0.017 -6.290 1.00 94.44 106 CYS A C 1
ATOM 866 O O . CYS A 1 106 ? 18.367 -1.127 -5.776 1.00 94.44 106 CYS A O 1
ATOM 868 N N . GLU A 1 107 ? 17.063 0.601 -6.405 1.00 95.25 107 GLU A N 1
ATOM 869 C CA . GLU A 1 107 ? 15.777 0.043 -5.962 1.00 95.25 107 GLU A CA 1
ATOM 870 C C . GLU A 1 107 ? 15.526 -1.330 -6.596 1.00 95.25 107 GLU A C 1
ATOM 872 O O . GLU A 1 107 ? 15.239 -2.304 -5.901 1.00 95.25 107 GLU A O 1
ATOM 877 N N . LEU A 1 108 ? 15.724 -1.456 -7.914 1.00 96.88 108 LEU A N 1
ATOM 878 C CA . LEU A 1 108 ? 15.594 -2.734 -8.613 1.00 96.88 108 LEU A CA 1
ATOM 879 C C . LEU A 1 108 ? 16.527 -3.808 -8.048 1.00 96.88 108 LEU A C 1
ATOM 881 O O . LEU A 1 108 ? 16.110 -4.954 -7.896 1.00 96.88 108 LEU A O 1
ATOM 885 N N . GLY A 1 109 ? 17.777 -3.460 -7.738 1.00 96.25 109 GLY A N 1
ATOM 886 C CA . GLY A 1 109 ? 18.705 -4.372 -7.072 1.00 96.25 109 GLY A CA 1
ATOM 887 C C . GLY A 1 109 ? 18.219 -4.800 -5.688 1.00 96.25 109 GLY A C 1
ATOM 888 O O . GLY A 1 109 ? 18.196 -5.995 -5.396 1.00 96.25 109 GLY A O 1
ATOM 889 N N . ALA A 1 110 ? 17.786 -3.844 -4.865 1.00 94.44 110 ALA A N 1
ATOM 890 C CA . ALA A 1 110 ? 17.322 -4.102 -3.507 1.00 94.44 110 ALA A CA 1
ATOM 891 C C . ALA A 1 110 ? 16.062 -4.981 -3.486 1.00 94.44 110 ALA A C 1
ATOM 893 O O . ALA A 1 110 ? 16.039 -6.024 -2.833 1.00 94.44 110 ALA A O 1
ATOM 894 N N . PHE A 1 111 ? 15.029 -4.620 -4.250 1.00 96.25 111 PHE A N 1
ATOM 895 C CA . PHE A 1 111 ? 13.779 -5.378 -4.290 1.00 96.25 111 PHE A CA 1
ATOM 896 C C . PHE A 1 111 ? 13.922 -6.747 -4.947 1.00 96.25 111 PHE A C 1
ATOM 898 O O . PHE A 1 111 ? 13.219 -7.673 -4.550 1.00 96.25 111 PHE A O 1
ATOM 905 N N . ALA A 1 112 ? 14.834 -6.906 -5.911 1.00 96.50 112 ALA A N 1
ATOM 906 C CA . ALA A 1 112 ? 15.140 -8.217 -6.475 1.00 96.50 112 ALA A CA 1
ATOM 907 C C . ALA A 1 112 ? 15.835 -9.141 -5.462 1.00 96.50 112 ALA A C 1
ATOM 909 O O . ALA A 1 112 ? 15.626 -10.351 -5.504 1.00 96.50 112 ALA A O 1
ATOM 910 N N . ALA A 1 113 ? 16.639 -8.588 -4.549 1.00 94.62 113 ALA A N 1
ATOM 911 C CA . ALA A 1 113 ? 17.332 -9.360 -3.519 1.00 94.62 113 ALA A CA 1
ATOM 912 C C . ALA A 1 113 ? 16.413 -9.819 -2.370 1.00 94.62 113 ALA A C 1
ATOM 914 O O . ALA A 1 113 ? 16.760 -10.764 -1.664 1.00 94.62 113 ALA A O 1
ATOM 915 N N . MET A 1 114 ? 15.248 -9.188 -2.191 1.00 93.38 114 MET A N 1
ATOM 916 C CA . MET A 1 114 ? 14.278 -9.513 -1.140 1.00 93.38 114 MET A CA 1
ATOM 917 C C . MET A 1 114 ? 13.146 -10.394 -1.693 1.00 93.38 114 MET A C 1
ATOM 919 O O . MET A 1 114 ? 12.342 -9.903 -2.491 1.00 93.38 114 MET A O 1
ATOM 923 N N . PRO A 1 115 ? 13.023 -11.673 -1.285 1.00 92.62 115 PRO A N 1
ATOM 924 C CA . PRO A 1 115 ? 12.024 -12.589 -1.838 1.00 92.62 115 PRO A CA 1
ATOM 925 C C . PRO A 1 115 ? 10.582 -12.076 -1.757 1.00 92.62 115 PRO A C 1
ATOM 927 O O . PRO A 1 115 ? 9.818 -12.256 -2.710 1.00 92.62 115 PRO A O 1
ATOM 930 N N . HIS A 1 116 ? 10.205 -11.419 -0.653 1.00 92.75 116 HIS A N 1
ATOM 931 C CA . HIS A 1 116 ? 8.843 -10.910 -0.475 1.00 92.75 116 HIS A CA 1
ATOM 932 C C . HIS A 1 116 ? 8.526 -9.739 -1.412 1.00 92.75 116 HIS A C 1
ATOM 934 O O . HIS A 1 116 ? 7.395 -9.633 -1.894 1.00 92.75 116 HIS A O 1
ATOM 940 N N . SER A 1 117 ? 9.508 -8.885 -1.702 1.00 94.94 117 SER A N 1
ATOM 941 C CA . SER A 1 117 ? 9.367 -7.775 -2.652 1.00 94.94 117 SER A CA 1
ATOM 942 C C . SER A 1 117 ? 9.430 -8.257 -4.095 1.00 94.94 117 SER A C 1
ATOM 944 O O . SER A 1 117 ? 8.573 -7.896 -4.899 1.00 94.94 117 SER A O 1
ATOM 946 N N . ALA A 1 118 ? 10.381 -9.135 -4.422 1.00 96.06 118 ALA A N 1
ATOM 947 C CA . ALA A 1 118 ? 10.541 -9.689 -5.762 1.00 96.06 118 ALA A CA 1
ATOM 948 C C . ALA A 1 118 ? 9.257 -10.369 -6.265 1.00 96.06 118 ALA A C 1
ATOM 950 O O . ALA A 1 118 ? 8.900 -10.235 -7.437 1.00 96.06 118 ALA A O 1
ATOM 951 N N . ALA A 1 119 ? 8.522 -11.034 -5.368 1.00 95.50 119 ALA A N 1
ATOM 952 C CA . ALA A 1 119 ? 7.265 -11.722 -5.657 1.00 95.50 119 ALA A CA 1
ATOM 953 C C . ALA A 1 119 ? 6.075 -10.797 -5.975 1.00 95.50 119 ALA A C 1
ATOM 955 O O . ALA A 1 119 ? 5.035 -11.268 -6.447 1.00 95.50 119 ALA A O 1
ATOM 956 N N . ILE A 1 120 ? 6.208 -9.492 -5.734 1.00 96.31 120 ILE A N 1
ATOM 957 C CA . ILE A 1 120 ? 5.209 -8.490 -6.113 1.00 96.31 120 ILE A CA 1
ATOM 958 C C . ILE A 1 120 ? 5.766 -7.420 -7.054 1.00 96.31 120 ILE A C 1
ATOM 960 O O . ILE A 1 120 ? 5.050 -6.472 -7.346 1.00 96.31 120 ILE A O 1
ATOM 964 N N . ALA A 1 121 ? 7.011 -7.533 -7.522 1.00 97.88 121 ALA A N 1
ATOM 965 C CA . ALA A 1 121 ? 7.671 -6.483 -8.295 1.00 97.88 121 ALA A CA 1
ATOM 966 C C . ALA A 1 121 ? 7.546 -6.697 -9.808 1.00 97.88 121 ALA A C 1
ATOM 968 O O . ALA A 1 121 ? 7.925 -7.736 -10.326 1.00 97.88 121 ALA A O 1
ATOM 969 N N . SER A 1 122 ? 7.102 -5.694 -10.554 1.00 98.38 122 SER A N 1
ATOM 970 C CA . SER A 1 122 ? 7.329 -5.584 -11.995 1.00 98.38 122 SER A CA 1
ATOM 971 C C . SER A 1 122 ? 8.425 -4.566 -12.272 1.00 98.38 122 SER A C 1
ATOM 973 O O . SER A 1 122 ? 8.519 -3.555 -11.584 1.00 98.38 122 SER A O 1
ATOM 975 N N . VAL A 1 123 ? 9.188 -4.780 -13.340 1.00 98.25 123 VAL A N 1
ATOM 976 C CA . VAL A 1 123 ? 10.122 -3.776 -13.858 1.00 98.25 123 VAL A CA 1
ATOM 977 C C . VAL A 1 123 ? 9.742 -3.389 -15.281 1.00 98.25 123 VAL A C 1
ATOM 979 O O . VAL A 1 123 ? 9.436 -4.249 -16.110 1.00 98.25 123 VAL A O 1
ATOM 982 N N . VAL A 1 124 ? 9.752 -2.091 -15.565 1.00 98.44 124 VAL A N 1
ATOM 983 C CA . VAL A 1 124 ? 9.607 -1.544 -16.914 1.00 98.44 124 VAL A CA 1
ATOM 984 C C . VAL A 1 124 ? 10.960 -0.985 -17.328 1.00 98.44 124 VAL A C 1
ATOM 986 O O . VAL A 1 124 ? 11.516 -0.125 -16.651 1.00 98.44 124 VAL A O 1
ATOM 989 N N . VAL A 1 125 ? 11.501 -1.497 -18.426 1.00 97.75 125 VAL A N 1
ATOM 990 C CA . VAL A 1 125 ? 12.798 -1.108 -18.982 1.00 97.75 125 VAL A CA 1
ATOM 991 C C . VAL A 1 125 ? 12.573 -0.448 -20.338 1.00 97.75 125 VAL A C 1
ATOM 993 O O . VAL A 1 125 ? 11.678 -0.856 -21.084 1.00 97.75 125 VAL A O 1
ATOM 996 N N . ASP A 1 126 ? 13.394 0.550 -20.674 1.00 96.38 126 ASP A N 1
ATOM 997 C CA . ASP A 1 126 ? 13.396 1.151 -22.011 1.00 96.38 126 ASP A CA 1
ATOM 998 C C . ASP A 1 126 ? 13.548 0.062 -23.087 1.00 96.38 126 ASP A C 1
ATOM 1000 O O . ASP A 1 126 ? 14.458 -0.774 -23.027 1.00 96.38 126 ASP A O 1
ATOM 1004 N N . ARG A 1 127 ? 12.663 0.080 -24.088 1.00 96.31 127 ARG A N 1
ATOM 1005 C CA . ARG A 1 127 ? 12.648 -0.889 -25.191 1.00 96.31 127 ARG A CA 1
ATOM 1006 C C . ARG A 1 127 ? 13.992 -0.992 -25.911 1.00 96.31 127 ARG A C 1
ATOM 1008 O O . ARG A 1 127 ? 14.329 -2.075 -26.378 1.00 96.31 127 ARG A O 1
ATOM 1015 N N . LYS A 1 128 ? 14.791 0.078 -25.973 1.00 94.88 128 LYS A N 1
ATOM 1016 C CA . LYS A 1 128 ? 16.116 0.031 -26.618 1.00 94.88 128 LYS A CA 1
ATOM 1017 C C . LYS A 1 128 ? 17.096 -0.945 -25.953 1.00 94.88 128 LYS A C 1
ATOM 1019 O O . LYS A 1 128 ? 18.085 -1.319 -26.573 1.00 94.88 128 LYS A O 1
ATOM 1024 N N . TYR A 1 129 ? 16.839 -1.339 -24.705 1.00 95.06 129 TYR A N 1
ATOM 1025 C CA . TYR A 1 129 ? 17.646 -2.311 -23.969 1.00 95.06 129 TYR A CA 1
ATOM 1026 C C . TYR A 1 129 ? 17.086 -3.741 -24.047 1.00 95.06 129 TYR A C 1
ATOM 1028 O O . TYR A 1 129 ? 17.626 -4.643 -23.408 1.00 95.06 129 TYR A O 1
ATOM 1036 N N . GLU A 1 130 ? 16.013 -3.985 -24.803 1.00 94.38 130 GLU A N 1
ATOM 1037 C CA . GLU A 1 130 ? 15.480 -5.333 -25.005 1.00 94.38 130 GLU A CA 1
ATOM 1038 C C . GLU A 1 130 ? 16.530 -6.247 -25.657 1.00 94.38 130 GLU A C 1
ATOM 1040 O O . GLU A 1 130 ? 17.148 -5.899 -26.660 1.00 94.38 130 GLU A O 1
ATOM 1045 N N . GLY A 1 131 ? 16.779 -7.409 -25.046 1.00 89.88 131 GLY A N 1
ATOM 1046 C CA . GLY A 1 131 ? 17.847 -8.323 -25.472 1.00 89.88 131 GLY A CA 1
ATOM 1047 C C . GLY A 1 131 ? 19.274 -7.832 -25.183 1.00 89.88 131 GLY A C 1
ATOM 1048 O O . GLY A 1 131 ? 20.230 -8.483 -25.599 1.00 89.88 131 GLY A O 1
ATOM 1049 N N . GLY A 1 132 ? 19.432 -6.710 -24.475 1.00 90.25 132 GLY A N 1
ATOM 1050 C CA . GLY A 1 132 ? 20.730 -6.144 -24.129 1.00 90.25 132 GLY A CA 1
ATOM 1051 C C . GLY A 1 132 ? 21.539 -7.004 -23.154 1.00 90.25 132 GLY A C 1
ATOM 1052 O O . GLY A 1 132 ? 21.000 -7.755 -22.338 1.00 90.25 132 GLY A O 1
ATOM 1053 N N . ASP A 1 133 ? 22.860 -6.844 -23.210 1.00 92.88 133 ASP A N 1
ATOM 1054 C CA . ASP A 1 133 ? 23.801 -7.483 -22.295 1.00 92.88 133 ASP A CA 1
ATOM 1055 C C . ASP A 1 133 ? 24.258 -6.487 -21.222 1.00 92.88 133 ASP A C 1
ATOM 1057 O O . ASP A 1 133 ? 25.192 -5.713 -21.424 1.00 92.88 133 ASP A O 1
ATOM 1061 N N . SER A 1 134 ? 23.558 -6.457 -20.088 1.00 92.75 134 SER A N 1
ATOM 1062 C CA . SER A 1 134 ? 23.926 -5.609 -18.953 1.00 92.75 134 SER A CA 1
ATOM 1063 C C . SER A 1 134 ? 23.692 -6.318 -17.626 1.00 92.75 134 SER A C 1
ATOM 1065 O O . SER A 1 134 ? 22.865 -7.228 -17.526 1.00 92.75 134 SER A O 1
ATOM 1067 N N . PHE A 1 135 ? 24.394 -5.865 -16.584 1.00 93.50 135 PHE A N 1
ATOM 1068 C CA . PHE A 1 135 ? 24.209 -6.385 -15.230 1.00 93.50 135 PHE A CA 1
ATOM 1069 C C . PHE A 1 135 ? 22.761 -6.231 -14.753 1.00 93.50 135 PHE A C 1
ATOM 1071 O O . PHE A 1 135 ? 22.205 -7.152 -14.166 1.00 93.50 135 PHE A O 1
ATOM 1078 N N . LEU A 1 136 ? 22.117 -5.103 -15.063 1.00 93.00 136 LEU A N 1
ATOM 1079 C CA . LEU A 1 136 ? 20.722 -4.865 -14.695 1.00 93.00 136 LEU A CA 1
ATOM 1080 C C . LEU A 1 136 ? 19.788 -5.911 -15.320 1.00 93.00 136 LEU A C 1
ATOM 1082 O O . LEU A 1 136 ? 18.923 -6.452 -14.632 1.00 93.00 136 LEU A O 1
ATOM 1086 N N . LEU A 1 137 ? 19.984 -6.223 -16.605 1.00 95.38 137 LEU A N 1
ATOM 1087 C CA . LEU A 1 137 ? 19.130 -7.146 -17.356 1.00 95.38 137 LEU A CA 1
ATOM 1088 C C . LEU A 1 137 ? 19.394 -8.615 -17.025 1.00 95.38 137 LEU A C 1
ATOM 1090 O O . LEU A 1 137 ? 18.447 -9.386 -16.891 1.00 95.38 137 LEU A O 1
ATOM 1094 N N . LYS A 1 138 ? 20.667 -9.006 -16.899 1.00 95.00 138 LYS A N 1
ATOM 1095 C CA . LYS A 1 138 ? 21.079 -10.387 -16.594 1.00 95.00 138 LYS A CA 1
ATOM 1096 C C . LYS A 1 138 ? 21.049 -10.716 -15.099 1.00 95.00 138 LYS A C 1
ATOM 1098 O O . LYS A 1 138 ? 21.016 -11.891 -14.752 1.00 95.00 138 LYS A O 1
ATOM 1103 N N . GLY A 1 139 ? 21.075 -9.699 -14.241 1.00 95.44 139 GLY A N 1
ATOM 1104 C CA . GLY A 1 139 ? 21.014 -9.802 -12.786 1.00 95.44 139 GLY A CA 1
ATOM 1105 C C . GLY A 1 139 ? 19.617 -9.481 -12.264 1.00 95.44 139 GLY A C 1
ATOM 1106 O O . GLY A 1 139 ? 18.716 -10.312 -12.337 1.00 95.44 139 GLY A O 1
ATOM 1107 N N . SER A 1 140 ? 19.418 -8.273 -11.737 1.00 96.69 140 SER A N 1
ATOM 1108 C CA . SER A 1 140 ? 18.221 -7.912 -10.964 1.00 96.69 140 SER A CA 1
ATOM 1109 C C . SER A 1 140 ? 16.904 -8.089 -11.731 1.00 96.69 140 SER A C 1
ATOM 1111 O O . SER A 1 140 ? 15.972 -8.707 -11.219 1.00 96.69 140 SER A O 1
ATOM 1113 N N . ALA A 1 141 ? 16.820 -7.630 -12.985 1.00 97.06 141 ALA A N 1
ATOM 1114 C CA . ALA A 1 141 ? 15.612 -7.813 -13.795 1.00 97.06 141 ALA A CA 1
ATOM 1115 C C . ALA A 1 141 ? 15.346 -9.296 -14.107 1.00 97.06 141 ALA A C 1
ATOM 1117 O O . ALA A 1 141 ? 14.191 -9.722 -14.167 1.00 97.06 141 ALA A O 1
ATOM 1118 N N . ARG A 1 142 ? 16.407 -10.100 -14.261 1.00 96.12 142 ARG A N 1
ATOM 1119 C CA . ARG A 1 142 ? 16.299 -11.547 -14.467 1.00 96.12 142 ARG A CA 1
ATOM 1120 C C . ARG A 1 142 ? 15.743 -12.250 -13.233 1.00 96.12 142 ARG A C 1
ATOM 1122 O O . ARG A 1 142 ? 14.857 -13.081 -13.387 1.00 96.12 142 ARG A O 1
ATOM 1129 N N . VAL A 1 143 ? 16.193 -11.876 -12.034 1.00 96.88 143 VAL A N 1
ATOM 1130 C CA . VAL A 1 143 ? 15.650 -12.407 -10.770 1.00 96.88 143 VAL A CA 1
ATOM 1131 C C . VAL A 1 143 ? 14.148 -12.140 -10.667 1.00 96.88 143 VAL A C 1
ATOM 1133 O O . VAL A 1 143 ? 13.381 -13.056 -10.373 1.00 96.88 143 VAL A O 1
ATOM 1136 N N . ILE A 1 144 ? 13.705 -10.921 -10.999 1.00 97.19 144 ILE A N 1
ATOM 1137 C CA . ILE A 1 144 ? 12.273 -10.602 -11.070 1.00 97.19 144 ILE A CA 1
ATOM 1138 C C . ILE A 1 144 ? 11.557 -11.478 -12.108 1.00 97.19 144 ILE A C 1
ATOM 1140 O O . ILE A 1 144 ? 10.509 -12.048 -11.815 1.00 97.19 144 ILE A O 1
ATOM 1144 N N . ALA A 1 145 ? 12.106 -11.631 -13.315 1.00 95.94 145 ALA A N 1
ATOM 1145 C CA . ALA A 1 145 ? 11.488 -12.456 -14.355 1.00 95.94 145 ALA A CA 1
ATOM 1146 C C . ALA A 1 145 ? 11.347 -13.937 -13.949 1.00 95.94 145 ALA A C 1
ATOM 1148 O O . ALA A 1 145 ? 10.314 -14.554 -14.229 1.00 95.94 145 ALA A O 1
ATOM 1149 N N . ASP A 1 146 ? 12.368 -14.486 -13.288 1.00 96.12 146 ASP A N 1
ATOM 1150 C CA . ASP A 1 146 ? 12.465 -15.899 -12.913 1.00 96.12 146 ASP A CA 1
ATOM 1151 C C . ASP A 1 146 ? 11.687 -16.237 -11.627 1.00 96.12 146 ASP A C 1
ATOM 1153 O O . ASP A 1 146 ? 11.385 -17.406 -11.392 1.00 96.12 146 ASP A O 1
ATOM 1157 N N . CYS A 1 147 ? 11.283 -15.238 -10.828 1.00 94.69 147 CYS A N 1
ATOM 1158 C CA . CYS A 1 147 ? 10.468 -15.431 -9.620 1.00 94.69 147 CYS A CA 1
ATOM 1159 C C . CYS A 1 147 ? 9.138 -16.158 -9.905 1.00 94.69 147 CYS A C 1
ATOM 1161 O O . CYS A 1 147 ? 8.623 -16.902 -9.070 1.00 94.69 147 CYS A O 1
ATOM 1163 N N . GLY A 1 148 ? 8.569 -15.956 -11.098 1.00 92.88 148 GLY A N 1
ATOM 1164 C CA . GLY A 1 148 ? 7.380 -16.676 -11.558 1.00 92.88 148 GLY A CA 1
ATOM 1165 C C . GLY A 1 148 ? 6.053 -16.216 -10.944 1.00 92.88 148 GLY A C 1
ATOM 1166 O O . GLY A 1 148 ? 5.002 -16.645 -11.428 1.00 92.88 148 GLY A O 1
ATOM 1167 N N . ALA A 1 149 ? 6.064 -15.322 -9.949 1.00 94.88 149 ALA A N 1
ATOM 1168 C CA . ALA A 1 149 ? 4.838 -14.793 -9.365 1.00 94.88 149 ALA A CA 1
ATOM 1169 C C . ALA A 1 149 ? 4.044 -13.933 -10.381 1.00 94.88 149 ALA A C 1
ATOM 1171 O O . ALA A 1 149 ? 4.614 -13.409 -11.346 1.00 94.88 149 ALA A O 1
ATOM 1172 N N . PRO A 1 150 ? 2.718 -13.765 -10.209 1.00 94.44 150 PRO A N 1
ATOM 1173 C CA . PRO A 1 150 ? 1.854 -13.121 -11.208 1.00 94.44 150 PRO A CA 1
ATOM 1174 C C . PRO A 1 150 ? 2.246 -11.692 -11.607 1.00 94.44 150 PRO A C 1
ATOM 1176 O O . PRO A 1 150 ? 2.085 -11.328 -12.781 1.00 94.44 150 PRO A O 1
ATOM 1179 N N . PHE A 1 151 ? 2.772 -10.907 -10.660 1.00 95.44 151 PHE A N 1
ATOM 1180 C CA . PHE A 1 151 ? 3.296 -9.559 -10.902 1.00 95.44 151 PHE A CA 1
ATOM 1181 C C . PHE A 1 151 ? 4.784 -9.538 -11.270 1.00 95.44 151 PHE A C 1
ATOM 1183 O O . PHE A 1 151 ? 5.238 -8.557 -11.852 1.00 95.44 151 PHE A O 1
ATOM 1190 N N . SER A 1 152 ? 5.531 -10.612 -11.020 1.00 96.69 152 SER A N 1
ATOM 1191 C CA . SER A 1 152 ? 6.972 -10.681 -11.275 1.00 96.69 152 SER A CA 1
ATOM 1192 C C . SER A 1 152 ? 7.281 -10.819 -12.762 1.00 96.69 152 SER A C 1
ATOM 1194 O O . SER A 1 152 ? 7.307 -11.916 -13.332 1.00 96.69 152 SER A O 1
ATOM 1196 N N . LYS A 1 153 ? 7.407 -9.664 -13.428 1.00 96.94 153 LYS A N 1
ATOM 1197 C CA . LYS A 1 153 ? 7.558 -9.532 -14.883 1.00 96.94 153 LYS A CA 1
ATOM 1198 C C . LYS A 1 153 ? 8.443 -8.349 -15.261 1.00 96.94 153 LYS A C 1
ATOM 1200 O O . LYS A 1 153 ? 8.415 -7.302 -14.622 1.00 96.94 153 LYS A O 1
ATOM 1205 N N . VAL A 1 154 ? 9.167 -8.530 -16.362 1.00 97.88 154 VAL A N 1
ATOM 1206 C CA . VAL A 1 154 ? 9.917 -7.483 -17.061 1.00 97.88 154 VAL A CA 1
ATOM 1207 C C . VAL A 1 154 ? 9.105 -7.061 -18.281 1.00 97.88 154 VAL A C 1
ATOM 1209 O O . VAL A 1 154 ? 8.698 -7.909 -19.080 1.00 97.88 154 VAL A O 1
ATOM 1212 N N . TYR A 1 155 ? 8.871 -5.763 -18.429 1.00 98.19 155 TYR A N 1
ATOM 1213 C CA . TYR A 1 155 ? 8.224 -5.171 -19.594 1.00 98.19 155 TYR A CA 1
ATOM 1214 C C . TYR A 1 155 ? 9.205 -4.248 -20.309 1.00 98.19 155 TYR A C 1
ATOM 1216 O O . TYR A 1 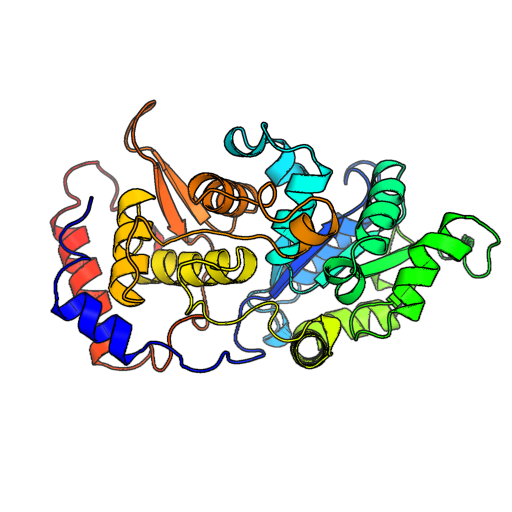155 ? 9.842 -3.413 -19.677 1.00 98.19 155 TYR A O 1
ATOM 1224 N N . TYR A 1 156 ? 9.286 -4.366 -21.631 1.00 97.69 156 TYR A N 1
ATOM 1225 C CA . TYR A 1 156 ? 10.065 -3.459 -22.470 1.00 97.69 156 TYR A CA 1
ATOM 1226 C C . TYR A 1 156 ? 9.126 -2.443 -23.128 1.00 97.69 156 TYR A C 1
ATOM 1228 O O . TYR A 1 156 ? 8.245 -2.809 -23.917 1.00 97.69 156 TYR A O 1
ATOM 1236 N N . SER A 1 157 ? 9.262 -1.167 -22.779 1.00 97.81 157 SER A N 1
ATOM 1237 C CA . SER A 1 157 ? 8.404 -0.088 -23.284 1.00 97.81 157 SER A CA 1
ATOM 1238 C C . SER A 1 157 ? 9.193 1.194 -23.503 1.00 97.81 157 SER A C 1
ATOM 1240 O O . SER A 1 157 ? 10.287 1.348 -22.978 1.00 97.81 157 SER A O 1
ATOM 1242 N N . ASP A 1 158 ? 8.629 2.128 -24.262 1.00 96.38 158 ASP A N 1
ATOM 1243 C CA . ASP A 1 158 ? 9.068 3.520 -24.172 1.00 96.38 158 ASP A CA 1
ATOM 1244 C C . ASP A 1 158 ? 8.727 4.039 -22.767 1.00 96.38 158 ASP A C 1
ATOM 1246 O O . ASP A 1 158 ? 7.569 3.973 -22.356 1.00 96.38 158 ASP A O 1
ATOM 1250 N N . LEU A 1 159 ? 9.718 4.516 -22.016 1.00 95.62 159 LEU A N 1
ATOM 1251 C CA . LEU A 1 159 ? 9.514 5.055 -20.666 1.00 95.62 159 LEU A CA 1
ATOM 1252 C C . LEU A 1 159 ? 8.820 6.424 -20.687 1.00 95.62 159 LEU A C 1
ATOM 1254 O O . LEU A 1 159 ? 8.199 6.809 -19.701 1.00 95.62 159 LEU A O 1
ATOM 1258 N N . ASN A 1 160 ? 8.806 7.109 -21.835 1.00 95.06 160 ASN A N 1
ATOM 1259 C CA . ASN A 1 160 ? 7.957 8.281 -22.043 1.00 95.06 160 ASN A CA 1
ATOM 1260 C C . ASN A 1 160 ? 6.491 7.914 -22.303 1.00 95.06 160 ASN A C 1
ATOM 1262 O O . ASN A 1 160 ? 5.629 8.787 -22.337 1.00 95.06 160 ASN A O 1
ATOM 1266 N N . CYS A 1 161 ? 6.189 6.629 -22.505 1.00 95.06 161 CYS A N 1
ATOM 1267 C CA . CYS A 1 161 ? 4.835 6.116 -22.663 1.00 95.06 161 CYS A CA 1
ATOM 1268 C C . CYS A 1 161 ? 4.768 4.639 -22.222 1.00 95.06 161 CYS A C 1
ATOM 1270 O O . CYS A 1 161 ? 4.572 3.743 -23.052 1.00 95.06 161 CYS A O 1
ATOM 1272 N N . PRO A 1 162 ? 4.937 4.329 -20.919 1.00 96.25 162 PRO A N 1
ATOM 1273 C CA . PRO A 1 162 ? 5.053 2.943 -20.449 1.00 96.25 162 PRO A CA 1
ATOM 1274 C C . PRO A 1 162 ? 3.804 2.103 -20.760 1.00 96.25 162 PRO A C 1
ATOM 1276 O O . PRO A 1 162 ? 3.884 0.893 -20.968 1.00 96.25 162 PRO A O 1
ATOM 1279 N N . LEU A 1 163 ? 2.648 2.761 -20.867 1.00 96.06 163 LEU A N 1
ATOM 1280 C CA . LEU A 1 163 ? 1.356 2.161 -21.200 1.00 96.06 163 LEU A CA 1
ATOM 1281 C C . LEU A 1 163 ? 1.205 1.795 -22.691 1.00 96.06 163 LEU A C 1
ATOM 1283 O O . LEU A 1 163 ? 0.225 1.154 -23.073 1.00 96.06 163 LEU A O 1
ATOM 1287 N N . ALA A 1 164 ? 2.170 2.146 -23.547 1.00 95.50 164 ALA A N 1
ATOM 1288 C CA . ALA A 1 164 ? 2.225 1.651 -24.923 1.00 95.50 164 ALA A CA 1
ATOM 1289 C C . ALA A 1 164 ? 2.548 0.146 -24.990 1.00 95.50 164 ALA A C 1
ATOM 1291 O O . ALA A 1 164 ? 2.275 -0.507 -26.000 1.00 95.50 164 ALA A O 1
ATOM 1292 N N . ASN A 1 165 ? 3.123 -0.438 -23.931 1.00 97.81 165 ASN A N 1
ATOM 1293 C CA . ASN A 1 165 ? 3.286 -1.883 -23.840 1.00 97.81 165 ASN A CA 1
ATOM 1294 C C . ASN A 1 165 ? 1.941 -2.550 -23.509 1.00 97.81 165 ASN A C 1
ATOM 1296 O O . ASN A 1 165 ? 1.467 -2.512 -22.375 1.00 97.81 165 ASN A O 1
ATOM 1300 N N . GLU A 1 166 ? 1.352 -3.227 -24.497 1.00 97.12 166 GLU A N 1
ATOM 1301 C CA . GLU A 1 166 ? 0.041 -3.875 -24.365 1.00 97.12 166 GLU A CA 1
ATOM 1302 C C . GLU A 1 166 ? -0.021 -4.872 -23.195 1.00 97.12 166 GLU A C 1
ATOM 1304 O O . GLU A 1 166 ? -1.039 -4.966 -22.511 1.00 97.12 166 GLU A O 1
ATOM 1309 N N . ARG A 1 167 ? 1.064 -5.612 -22.925 1.00 96.94 167 ARG A N 1
ATOM 1310 C CA . ARG A 1 167 ? 1.094 -6.598 -21.833 1.00 96.94 167 ARG A CA 1
ATOM 1311 C C . ARG A 1 167 ? 1.078 -5.919 -20.467 1.00 96.94 167 ARG A C 1
ATOM 1313 O O . ARG A 1 167 ? 0.364 -6.392 -19.584 1.00 96.94 167 ARG A O 1
ATOM 1320 N N . PHE A 1 168 ? 1.831 -4.832 -20.306 1.00 97.50 168 PHE A N 1
ATOM 1321 C CA . PHE A 1 168 ? 1.839 -4.029 -19.083 1.00 97.50 168 PHE A CA 1
ATOM 1322 C C . PHE A 1 168 ? 0.465 -3.396 -18.839 1.00 97.50 168 PHE A C 1
ATOM 1324 O O . PHE A 1 168 ? -0.123 -3.576 -17.775 1.00 97.50 168 PHE A O 1
ATOM 1331 N N . THR A 1 169 ? -0.112 -2.764 -19.860 1.00 96.12 169 THR A N 1
ATOM 1332 C CA . THR A 1 169 ? -1.433 -2.126 -19.771 1.00 96.12 169 THR A CA 1
ATOM 1333 C C . THR A 1 169 ? -2.543 -3.135 -19.510 1.00 96.12 169 THR A C 1
ATOM 1335 O O . THR A 1 169 ? -3.411 -2.899 -18.674 1.00 96.12 169 THR A O 1
ATOM 1338 N N . ARG A 1 170 ? -2.502 -4.311 -20.147 1.00 95.50 170 ARG A N 1
ATOM 1339 C CA . ARG A 1 170 ? -3.447 -5.398 -19.860 1.00 95.50 170 ARG A CA 1
ATOM 1340 C C . ARG A 1 170 ? -3.324 -5.885 -18.418 1.00 95.50 170 ARG A C 1
ATOM 1342 O O . ARG A 1 170 ? -4.344 -6.121 -17.780 1.00 95.50 170 ARG A O 1
ATOM 1349 N N . LYS A 1 171 ? -2.096 -6.017 -17.900 1.00 94.81 171 LYS A N 1
ATOM 1350 C CA . LYS A 1 171 ? -1.848 -6.401 -16.504 1.00 94.81 171 LYS A CA 1
ATOM 1351 C C . LYS A 1 171 ? -2.448 -5.380 -15.534 1.00 94.81 171 LYS A C 1
ATOM 1353 O O . LYS A 1 171 ? -3.106 -5.785 -14.581 1.00 94.81 171 LYS A O 1
ATOM 1358 N N . LEU A 1 172 ? -2.271 -4.089 -15.814 1.00 94.62 172 LEU A N 1
ATOM 1359 C CA . LEU A 1 172 ? -2.848 -2.993 -15.035 1.00 94.62 172 LEU A CA 1
ATOM 1360 C C . LEU A 1 172 ? -4.383 -2.975 -15.099 1.00 94.62 172 LEU A C 1
ATOM 1362 O O . LEU A 1 172 ? -5.037 -2.858 -14.069 1.00 94.62 172 LEU A O 1
ATOM 1366 N N . ASN A 1 173 ? -4.971 -3.171 -16.280 1.00 93.56 173 ASN A N 1
ATOM 1367 C CA . ASN A 1 173 ? -6.429 -3.234 -16.449 1.00 93.56 173 ASN A CA 1
ATOM 1368 C C . ASN A 1 173 ? -7.071 -4.437 -15.738 1.00 93.56 173 ASN A C 1
ATOM 1370 O O . ASN A 1 173 ? -8.253 -4.392 -15.405 1.00 93.56 173 ASN A O 1
ATOM 1374 N N . ASP A 1 174 ? -6.301 -5.498 -15.492 1.00 92.31 174 ASP A N 1
ATOM 1375 C CA . ASP A 1 174 ? -6.734 -6.708 -14.790 1.00 92.31 174 ASP A CA 1
ATOM 1376 C C . ASP A 1 174 ? -6.195 -6.785 -13.346 1.00 92.31 174 ASP A C 1
ATOM 1378 O O . ASP A 1 174 ? -6.206 -7.845 -12.718 1.00 92.31 174 ASP A O 1
ATOM 1382 N N . VAL A 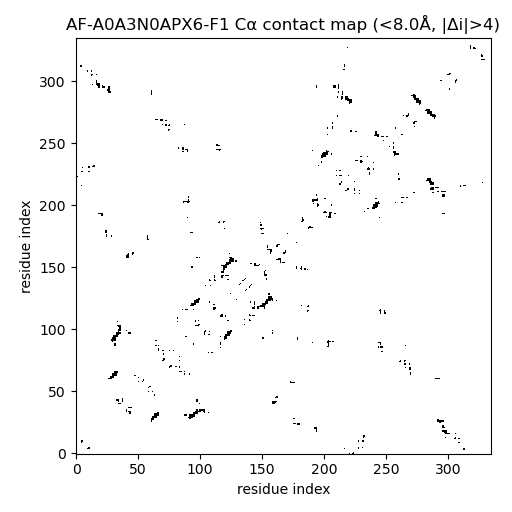1 175 ? -5.709 -5.670 -12.785 1.00 92.38 175 VAL A N 1
ATOM 1383 C CA . VAL A 1 175 ? -4.946 -5.661 -11.523 1.00 92.38 175 VAL A CA 1
ATOM 1384 C C . VAL A 1 175 ? -5.667 -6.364 -10.370 1.00 92.38 175 VAL A C 1
ATOM 1386 O O . VAL A 1 175 ? -5.031 -7.106 -9.631 1.00 92.38 175 VAL A O 1
ATOM 1389 N N . ARG A 1 176 ? -6.999 -6.257 -10.258 1.00 90.50 176 ARG A N 1
ATOM 1390 C CA . ARG A 1 176 ? -7.788 -6.960 -9.225 1.00 90.50 176 ARG A CA 1
ATOM 1391 C C . ARG A 1 176 ? -7.662 -8.480 -9.302 1.00 90.50 176 ARG A C 1
ATOM 1393 O O . ARG A 1 176 ? -7.452 -9.135 -8.279 1.00 90.50 176 ARG A O 1
ATOM 1400 N N . THR A 1 177 ? -7.756 -9.044 -10.503 1.00 91.00 177 THR A N 1
ATOM 1401 C CA . THR A 1 177 ? -7.557 -10.481 -10.729 1.00 91.00 177 THR A CA 1
ATOM 1402 C C . THR A 1 177 ? -6.115 -10.871 -10.427 1.00 91.00 177 THR A C 1
ATOM 1404 O O . THR A 1 177 ? -5.864 -11.904 -9.811 1.00 91.00 177 THR A O 1
ATOM 1407 N N . GLN A 1 178 ? -5.160 -10.022 -10.806 1.00 92.06 178 GLN A N 1
ATOM 1408 C CA . GLN A 1 178 ? -3.736 -10.276 -10.600 1.00 92.06 178 GLN A CA 1
ATOM 1409 C C . GLN A 1 178 ? -3.350 -10.246 -9.121 1.00 92.06 178 GLN A C 1
ATOM 1411 O O . GLN A 1 178 ? -2.589 -11.108 -8.697 1.00 92.06 178 GLN A O 1
ATOM 1416 N N . VAL A 1 179 ? -3.929 -9.345 -8.320 1.00 91.44 179 VAL A N 1
ATOM 1417 C CA . VAL A 1 179 ? -3.781 -9.345 -6.856 1.00 91.44 179 VAL A CA 1
ATOM 1418 C C . VAL A 1 179 ? -4.282 -10.660 -6.276 1.00 91.44 179 VAL A C 1
ATOM 1420 O O . VAL A 1 179 ? -3.563 -11.305 -5.519 1.00 91.44 179 VAL A O 1
ATOM 1423 N N . LYS A 1 180 ? -5.471 -11.120 -6.684 1.00 89.69 180 LYS A N 1
ATOM 1424 C CA . LYS A 1 180 ? -5.999 -12.407 -6.219 1.00 89.69 180 LYS A CA 1
ATOM 1425 C C . LYS A 1 180 ? -5.046 -13.565 -6.539 1.00 89.69 180 LYS A C 1
ATOM 1427 O O . LYS A 1 180 ? -4.703 -14.328 -5.644 1.00 89.69 180 LYS A O 1
ATOM 1432 N N . LEU A 1 181 ? -4.592 -13.668 -7.789 1.00 91.12 181 LEU A N 1
ATOM 1433 C CA . LEU A 1 181 ? -3.636 -14.701 -8.202 1.00 91.12 181 LEU A CA 1
ATOM 1434 C C . LEU A 1 181 ? -2.311 -14.582 -7.440 1.00 91.12 181 LEU A C 1
ATOM 1436 O O . LEU A 1 181 ? -1.717 -15.590 -7.064 1.00 91.12 181 LEU A O 1
ATOM 1440 N N . SER A 1 182 ? -1.843 -13.352 -7.221 1.00 90.69 182 SER A N 1
ATOM 1441 C CA . SER A 1 182 ? -0.602 -13.070 -6.506 1.00 90.69 182 SER A CA 1
ATOM 1442 C C . SER A 1 182 ? -0.667 -13.591 -5.081 1.00 90.69 182 SER A C 1
ATOM 1444 O O . SER A 1 182 ? 0.267 -14.232 -4.628 1.00 90.69 182 SER A O 1
ATOM 1446 N N . GLU A 1 183 ? -1.784 -13.407 -4.387 1.00 87.69 183 GLU A N 1
ATOM 1447 C CA . GLU A 1 183 ? -1.929 -13.846 -2.998 1.00 87.69 183 GLU A CA 1
ATOM 1448 C C . GLU A 1 183 ? -2.133 -15.359 -2.837 1.00 87.69 183 GLU A C 1
ATOM 1450 O O . GLU A 1 183 ? -1.913 -15.904 -1.751 1.00 87.69 183 GLU A O 1
ATOM 1455 N N . GLU A 1 184 ? -2.532 -16.042 -3.911 1.00 87.25 184 GLU A N 1
ATOM 1456 C CA . GLU A 1 184 ? -2.571 -17.505 -3.999 1.00 87.25 184 GLU A CA 1
ATOM 1457 C C . GLU A 1 184 ? -1.179 -18.104 -4.298 1.00 87.25 184 GLU A C 1
ATOM 1459 O O . GLU A 1 184 ? -0.962 -19.300 -4.079 1.00 87.25 184 GLU A O 1
ATOM 1464 N N . PHE A 1 185 ? -0.213 -17.290 -4.745 1.00 89.62 185 PHE A N 1
ATOM 1465 C CA . PHE A 1 185 ? 1.146 -17.731 -5.061 1.00 89.62 185 PHE A CA 1
ATOM 1466 C C . PHE A 1 185 ? 1.955 -18.067 -3.787 1.00 89.62 185 PHE A C 1
ATOM 1468 O O . PHE A 1 185 ? 1.889 -17.315 -2.810 1.00 89.62 185 PHE A O 1
ATOM 1475 N N . PRO A 1 186 ? 2.764 -19.151 -3.767 1.00 88.12 186 PRO A N 1
ATOM 1476 C CA . PRO A 1 186 ? 3.416 -19.639 -2.548 1.00 88.12 186 PRO A CA 1
ATOM 1477 C C . PRO A 1 186 ? 4.225 -18.606 -1.752 1.00 88.12 186 PRO A C 1
ATOM 1479 O O . PRO A 1 186 ? 4.049 -18.534 -0.538 1.00 88.12 186 PRO A O 1
ATOM 1482 N N . SER A 1 187 ? 5.063 -17.786 -2.399 1.00 84.25 187 SER A N 1
ATOM 1483 C CA . SER A 1 187 ? 5.894 -16.780 -1.706 1.00 84.25 187 SER A CA 1
ATOM 1484 C C . SER A 1 187 ? 5.102 -15.582 -1.171 1.00 84.25 187 SER A C 1
ATOM 1486 O O . SER A 1 187 ? 5.542 -14.915 -0.241 1.00 84.25 187 SER A O 1
ATOM 1488 N N . ASN A 1 188 ? 3.906 -15.336 -1.707 1.00 86.94 188 ASN A N 1
ATOM 1489 C CA . ASN A 1 188 ? 3.006 -14.267 -1.268 1.00 86.94 188 ASN A CA 1
ATOM 1490 C C . ASN A 1 188 ? 1.914 -14.776 -0.319 1.00 86.94 188 ASN A C 1
ATOM 1492 O O . ASN A 1 188 ? 1.126 -13.989 0.222 1.00 86.94 188 ASN A O 1
ATOM 1496 N N . LYS A 1 189 ? 1.851 -16.092 -0.084 1.00 84.94 189 LYS A N 1
ATOM 1497 C CA . LYS A 1 189 ? 0.826 -16.694 0.757 1.00 84.94 189 LYS A CA 1
ATOM 1498 C C . LYS A 1 189 ? 0.914 -16.135 2.175 1.00 84.94 189 LYS A C 1
ATOM 1500 O O . LYS A 1 189 ? 1.936 -16.180 2.859 1.00 84.94 189 LYS A O 1
ATOM 1505 N N . GLY A 1 190 ? -0.211 -15.602 2.631 1.00 83.62 190 GLY A N 1
ATOM 1506 C CA . GLY A 1 190 ? -0.339 -15.040 3.967 1.00 83.62 190 GLY A CA 1
ATOM 1507 C C . GLY A 1 190 ? 0.331 -13.677 4.167 1.00 83.62 190 GLY A C 1
ATOM 1508 O O . GLY A 1 190 ? 0.449 -13.241 5.307 1.00 83.62 190 GLY A O 1
ATOM 1509 N N . ARG A 1 191 ? 0.751 -13.006 3.088 1.00 85.69 191 ARG A N 1
ATOM 1510 C CA . ARG A 1 191 ? 1.372 -11.675 3.125 1.00 85.69 191 ARG A CA 1
ATOM 1511 C C . ARG A 1 191 ? 0.448 -10.601 3.697 1.00 85.69 191 ARG A C 1
ATOM 1513 O O . ARG A 1 191 ? 0.870 -9.840 4.560 1.00 85.69 191 ARG A O 1
ATOM 1520 N N . LYS A 1 192 ? -0.823 -10.579 3.278 1.00 86.88 192 LYS A N 1
ATOM 1521 C CA . LYS A 1 192 ? -1.853 -9.777 3.950 1.00 86.88 192 LYS A CA 1
ATOM 1522 C C . LYS A 1 192 ? -2.983 -10.662 4.449 1.00 86.88 192 LYS A C 1
ATOM 1524 O O . LYS A 1 192 ? -3.794 -11.170 3.675 1.00 86.88 192 LYS A O 1
ATOM 1529 N N . MET A 1 193 ? -2.992 -10.890 5.755 1.00 89.56 193 MET A N 1
ATOM 1530 C CA . MET A 1 193 ? -3.988 -11.673 6.478 1.00 89.56 193 MET A CA 1
ATOM 1531 C C . MET A 1 193 ? -4.503 -10.848 7.636 1.00 89.56 193 MET A C 1
ATOM 1533 O O . MET A 1 193 ? -3.812 -9.983 8.153 1.00 89.56 193 MET A O 1
ATOM 1537 N N . ILE A 1 194 ? -5.705 -11.167 8.093 1.00 93.31 194 ILE A N 1
ATOM 1538 C CA . ILE A 1 194 ? -6.221 -10.542 9.303 1.00 93.31 194 ILE A CA 1
ATOM 1539 C C . ILE A 1 194 ? -5.305 -10.925 10.461 1.00 93.31 194 ILE A C 1
ATOM 1541 O O . ILE A 1 194 ? -5.119 -12.115 10.730 1.00 93.31 194 ILE A O 1
ATOM 1545 N N . ASN A 1 195 ? -4.757 -9.925 11.144 1.00 95.75 195 ASN A N 1
ATOM 1546 C CA . ASN A 1 195 ? -3.843 -10.146 12.253 1.00 95.75 195 ASN A CA 1
ATOM 1547 C C . ASN A 1 195 ? -4.588 -10.801 13.416 1.00 95.75 195 ASN A C 1
ATOM 1549 O O . ASN A 1 195 ? -5.681 -10.366 13.804 1.00 95.75 195 ASN A O 1
ATOM 1553 N N . ARG A 1 196 ? -3.999 -11.870 13.953 1.00 94.25 196 ARG A N 1
ATOM 1554 C CA . ARG A 1 196 ? -4.585 -12.710 15.011 1.00 94.25 196 ARG A CA 1
ATOM 1555 C C . ARG A 1 196 ? -3.598 -13.108 16.101 1.00 94.25 196 ARG A C 1
ATOM 1557 O O . ARG A 1 196 ? -4.047 -13.538 17.155 1.00 94.25 196 ARG A O 1
ATOM 1564 N N . GLU A 1 197 ? -2.304 -12.956 15.848 1.00 94.25 197 GLU A N 1
ATOM 1565 C CA . GLU A 1 197 ? -1.253 -13.163 16.835 1.00 94.25 197 GLU A CA 1
ATOM 1566 C C . GLU A 1 197 ? -0.731 -11.796 17.274 1.00 94.25 197 GLU A C 1
ATOM 1568 O O . GLU A 1 197 ? -0.361 -10.974 16.438 1.00 94.25 197 GLU A O 1
ATOM 1573 N N . GLN A 1 198 ? -0.744 -11.529 18.579 1.00 94.69 198 GLN A N 1
ATOM 1574 C CA . GLN A 1 198 ? -0.326 -10.230 19.106 1.00 94.69 198 GLN A CA 1
ATOM 1575 C C . GLN A 1 198 ? 1.188 -10.036 18.978 1.00 94.69 198 GLN A C 1
ATOM 1577 O O . GLN A 1 198 ? 1.623 -8.913 18.739 1.00 94.69 198 GLN A O 1
ATOM 1582 N N . SER A 1 199 ? 1.979 -11.111 19.092 1.00 92.25 199 SER A N 1
ATOM 1583 C CA . SER A 1 199 ? 3.444 -11.037 19.018 1.00 92.25 199 SER A CA 1
ATOM 1584 C C . SER A 1 199 ? 3.985 -10.903 17.594 1.00 92.25 199 SER A C 1
ATOM 1586 O O . SER A 1 199 ? 5.184 -10.688 17.422 1.00 92.25 199 SER A O 1
ATOM 1588 N N . GLU A 1 200 ? 3.121 -11.047 16.588 1.00 91.94 200 GLU A N 1
ATOM 1589 C CA . GLU A 1 200 ? 3.478 -11.006 15.172 1.00 91.94 200 GLU A CA 1
ATOM 1590 C C . GLU A 1 200 ? 2.369 -10.326 14.355 1.00 91.94 200 GLU A C 1
ATOM 1592 O O . GLU A 1 200 ? 1.690 -10.928 13.520 1.00 91.94 200 GLU A O 1
ATOM 1597 N N . VAL A 1 201 ? 2.155 -9.039 14.618 1.00 95.31 201 VAL A N 1
ATOM 1598 C CA . VAL A 1 201 ? 1.218 -8.224 13.845 1.00 95.31 201 VAL A CA 1
ATOM 1599 C C . VAL A 1 201 ? 1.925 -7.740 12.578 1.00 95.31 201 VAL A C 1
ATOM 1601 O O . VAL A 1 201 ? 2.839 -6.923 12.636 1.00 95.31 201 VAL A O 1
ATOM 1604 N N . LEU A 1 202 ? 1.504 -8.228 11.413 1.00 94.62 202 LEU A N 1
ATOM 1605 C CA . LEU A 1 202 ? 2.108 -7.857 10.133 1.00 94.62 202 LEU A CA 1
ATOM 1606 C C . LEU A 1 202 ? 1.787 -6.399 9.796 1.00 94.62 202 LEU A C 1
ATOM 1608 O O . LEU A 1 202 ? 0.608 -6.040 9.729 1.00 94.62 202 LEU A O 1
ATOM 1612 N N . VAL A 1 203 ? 2.812 -5.589 9.517 1.00 95.12 203 VAL A N 1
ATOM 1613 C CA . VAL A 1 203 ? 2.670 -4.147 9.235 1.00 95.12 203 VAL A CA 1
ATOM 1614 C C . VAL A 1 203 ? 1.728 -3.883 8.062 1.00 95.12 203 VAL A C 1
ATOM 1616 O O . VAL A 1 203 ? 0.778 -3.115 8.207 1.00 95.12 203 VAL A O 1
ATOM 1619 N N . GLY A 1 204 ? 1.908 -4.585 6.939 1.00 93.88 204 GLY A N 1
ATOM 1620 C CA . GLY A 1 204 ? 1.047 -4.430 5.762 1.00 93.88 204 GLY A CA 1
ATOM 1621 C C . GLY A 1 204 ? -0.434 -4.701 6.042 1.00 93.88 204 GLY A C 1
ATOM 1622 O O . GLY A 1 204 ? -1.318 -4.012 5.538 1.00 93.88 204 GLY A O 1
ATOM 1623 N N . SER A 1 205 ? -0.717 -5.680 6.906 1.00 94.81 205 SER A N 1
ATOM 1624 C CA . SER A 1 205 ? -2.088 -5.990 7.328 1.00 94.81 205 SER A CA 1
ATOM 1625 C C . SER A 1 205 ? -2.595 -5.002 8.374 1.00 94.81 205 SER A C 1
ATOM 1627 O O . SER A 1 205 ? -3.761 -4.627 8.349 1.00 94.81 205 SER A O 1
ATOM 1629 N N . PHE A 1 206 ? -1.729 -4.550 9.280 1.00 97.06 206 PHE A N 1
ATOM 1630 C CA . PHE A 1 206 ? -2.082 -3.561 10.288 1.00 97.06 206 PHE A CA 1
ATOM 1631 C C . PHE A 1 206 ? -2.461 -2.221 9.661 1.00 97.06 206 PHE A C 1
ATOM 1633 O O . PHE A 1 206 ? -3.461 -1.655 10.076 1.00 97.06 206 PHE A O 1
ATOM 1640 N N . ALA A 1 207 ? -1.746 -1.752 8.634 1.00 96.31 207 ALA A N 1
ATOM 1641 C CA . ALA A 1 207 ? -2.092 -0.520 7.925 1.00 96.31 207 ALA A CA 1
ATOM 1642 C C . ALA A 1 207 ? -3.525 -0.565 7.360 1.00 96.31 207 ALA A C 1
ATOM 1644 O O . ALA A 1 207 ? -4.302 0.370 7.536 1.00 96.31 207 ALA A O 1
ATOM 1645 N N . LEU A 1 208 ? -3.913 -1.697 6.763 1.00 94.88 208 LEU A N 1
ATOM 1646 C CA . LEU A 1 208 ? -5.271 -1.945 6.269 1.00 94.88 208 LEU A CA 1
ATOM 1647 C C . LEU A 1 208 ? -6.314 -1.995 7.394 1.00 94.88 208 LEU A C 1
ATOM 1649 O O . LEU A 1 208 ? -7.379 -1.392 7.295 1.00 94.88 208 LEU A O 1
ATOM 1653 N N . GLU A 1 209 ? -6.013 -2.703 8.481 1.00 96.44 209 GLU A N 1
ATOM 1654 C CA . GLU A 1 209 ? -6.906 -2.811 9.639 1.00 96.44 209 GLU A CA 1
ATOM 1655 C C . GLU A 1 209 ? -7.051 -1.480 10.397 1.00 96.44 209 GLU A C 1
ATOM 1657 O O . GLU A 1 209 ? -8.124 -1.178 10.920 1.00 96.44 209 GLU A O 1
ATOM 1662 N N . ALA A 1 210 ? -5.991 -0.673 10.442 1.00 97.38 210 ALA A N 1
ATOM 1663 C CA . ALA A 1 210 ? -5.996 0.675 10.988 1.00 97.38 210 ALA A CA 1
ATOM 1664 C C . ALA A 1 210 ? -6.827 1.613 10.112 1.00 97.38 210 ALA A C 1
ATOM 1666 O O . ALA A 1 210 ? -7.655 2.352 10.641 1.00 97.38 210 ALA A O 1
ATOM 1667 N N . LEU A 1 211 ? -6.664 1.536 8.787 1.00 95.56 211 LEU A N 1
ATOM 1668 C CA . LEU A 1 211 ? -7.441 2.320 7.833 1.00 95.56 211 LEU A CA 1
ATOM 1669 C C . LEU A 1 211 ? -8.943 2.052 7.972 1.00 95.56 211 LEU A C 1
ATOM 1671 O O . LEU A 1 211 ? -9.720 3.000 8.040 1.00 95.56 211 LEU A O 1
ATOM 1675 N N . ASP A 1 212 ? -9.347 0.786 8.121 1.00 95.25 212 ASP A N 1
ATOM 1676 C CA . ASP A 1 212 ? -10.739 0.431 8.412 1.00 95.25 212 ASP A CA 1
ATOM 1677 C C . ASP A 1 212 ? -11.248 1.125 9.686 1.00 95.25 212 ASP A C 1
ATOM 1679 O O . ASP A 1 212 ? -12.317 1.732 9.691 1.00 95.25 212 ASP A O 1
ATOM 1683 N N . LEU A 1 213 ? -10.498 1.037 10.792 1.00 95.94 213 LEU A N 1
ATOM 1684 C CA . LEU A 1 213 ? -10.907 1.640 12.066 1.00 95.94 213 LEU A CA 1
ATOM 1685 C C . LEU A 1 213 ? -11.009 3.165 11.970 1.00 95.94 213 LEU A C 1
ATOM 1687 O O . LEU A 1 213 ? -11.951 3.748 12.511 1.00 95.94 213 LEU A O 1
ATOM 1691 N N . ILE A 1 214 ? -10.057 3.792 11.283 1.00 94.50 214 ILE A N 1
ATOM 1692 C CA . ILE A 1 214 ? -10.021 5.233 11.045 1.00 94.50 214 ILE A CA 1
ATOM 1693 C C . ILE A 1 214 ? -11.198 5.664 10.154 1.00 94.50 214 ILE A C 1
ATOM 1695 O O . ILE A 1 214 ? -11.820 6.682 10.440 1.00 94.50 214 ILE A O 1
ATOM 1699 N N . ASP A 1 215 ? -11.573 4.897 9.130 1.00 91.62 215 ASP A N 1
ATOM 1700 C CA . ASP A 1 215 ? -12.734 5.208 8.282 1.00 91.62 215 ASP A CA 1
ATOM 1701 C C . ASP A 1 215 ? -14.078 5.030 9.018 1.00 91.62 215 ASP A C 1
ATOM 1703 O O . ASP A 1 215 ? -14.992 5.859 8.922 1.00 91.62 215 ASP A O 1
ATOM 1707 N N . ILE A 1 216 ? -14.210 3.961 9.810 1.00 91.62 216 ILE A N 1
ATOM 1708 C CA . ILE A 1 216 ? -15.465 3.652 10.508 1.00 91.62 216 ILE A CA 1
ATOM 1709 C C . ILE A 1 216 ? -15.694 4.620 11.676 1.00 91.62 216 ILE A C 1
ATOM 1711 O O . ILE A 1 216 ? -16.823 5.075 11.883 1.00 91.62 216 ILE A O 1
ATOM 1715 N N . LEU A 1 217 ? -14.646 4.898 12.462 1.00 91.00 217 LEU A N 1
ATOM 1716 C CA . LEU A 1 217 ? -14.745 5.538 13.781 1.00 91.00 217 LEU A CA 1
ATOM 1717 C C . LEU A 1 217 ? -13.916 6.816 13.917 1.00 91.00 217 LEU A C 1
ATOM 1719 O O . LEU A 1 217 ? -13.918 7.406 14.997 1.00 91.00 217 LEU A O 1
ATOM 1723 N N . GLY A 1 218 ? -13.223 7.245 12.863 1.00 86.25 218 GLY A N 1
ATOM 1724 C CA . GLY A 1 218 ? -12.386 8.438 12.870 1.00 86.25 218 GLY A CA 1
ATOM 1725 C C . GLY A 1 218 ? -13.119 9.738 13.212 1.00 86.25 218 GLY A C 1
ATOM 1726 O O . GLY A 1 218 ? -14.354 9.802 13.156 1.00 86.25 218 GLY A O 1
ATOM 1727 N N . PRO A 1 219 ? -12.366 10.789 13.580 1.00 90.19 219 PRO A N 1
ATOM 1728 C CA . PRO A 1 219 ? -10.902 10.797 13.719 1.00 90.19 219 PRO A CA 1
ATOM 1729 C C . PRO A 1 219 ? -10.383 10.044 14.963 1.00 90.19 219 PRO A C 1
ATOM 1731 O O . PRO A 1 219 ? -11.085 9.979 15.975 1.00 90.19 219 PRO A O 1
ATOM 1734 N N . LEU A 1 220 ? -9.195 9.433 14.898 1.00 90.56 220 LEU A N 1
ATOM 1735 C CA . LEU A 1 220 ? -8.587 8.658 15.993 1.00 90.56 220 LEU A CA 1
ATOM 1736 C C . LEU A 1 220 ? -7.136 9.078 16.246 1.00 90.56 220 LEU A C 1
ATOM 1738 O O . LEU A 1 220 ? -6.325 9.044 15.326 1.00 90.56 220 LEU A O 1
ATOM 1742 N N . ASP A 1 221 ? -6.795 9.384 17.497 1.00 91.44 221 ASP A N 1
ATOM 1743 C CA . ASP A 1 221 ? -5.398 9.453 17.935 1.00 91.44 221 ASP A CA 1
ATOM 1744 C C . ASP A 1 221 ? -4.766 8.049 18.033 1.00 91.44 221 ASP A C 1
ATOM 1746 O O . ASP A 1 221 ? -5.473 7.041 18.173 1.00 91.44 221 ASP A O 1
ATOM 1750 N N . GLU A 1 222 ? -3.432 7.976 17.990 1.00 93.75 222 GLU A N 1
ATOM 1751 C CA . GLU A 1 222 ? -2.681 6.713 18.039 1.00 93.75 222 GLU A CA 1
ATOM 1752 C C . GLU A 1 222 ? -3.035 5.859 19.269 1.00 93.75 222 GLU A C 1
ATOM 1754 O O . GLU A 1 222 ? -3.281 4.654 19.159 1.00 93.75 222 GLU A O 1
ATOM 1759 N N . GLN A 1 223 ? -3.122 6.469 20.455 1.00 92.44 223 GLN A N 1
ATOM 1760 C CA . GLN A 1 223 ? -3.384 5.734 21.695 1.00 92.44 223 GLN A CA 1
ATOM 1761 C C . GLN A 1 223 ? -4.774 5.095 21.683 1.00 92.44 223 GLN A C 1
ATOM 1763 O O . GLN A 1 223 ? -4.947 3.954 22.131 1.00 92.44 223 GLN A O 1
ATOM 1768 N N . THR A 1 224 ? -5.766 5.830 21.180 1.00 92.50 224 THR A N 1
ATOM 1769 C CA . THR A 1 224 ? -7.145 5.383 21.015 1.00 92.50 224 THR A CA 1
ATOM 1770 C C . THR A 1 224 ? -7.222 4.285 19.955 1.00 92.50 224 THR A C 1
ATOM 1772 O O . THR A 1 224 ? -7.863 3.263 20.213 1.00 92.50 224 THR A O 1
ATOM 1775 N N . LEU A 1 225 ? -6.532 4.433 18.817 1.00 95.62 225 LEU A N 1
ATOM 1776 C CA . LEU A 1 225 ? -6.457 3.414 17.768 1.00 95.62 225 LEU A CA 1
ATOM 1777 C C . LEU A 1 225 ? -5.883 2.097 18.307 1.00 95.62 225 LEU A C 1
ATOM 1779 O O . LEU A 1 225 ? -6.522 1.054 18.175 1.00 95.62 225 LEU A O 1
ATOM 1783 N N . VAL A 1 226 ? -4.727 2.137 18.977 1.00 96.19 226 VAL A N 1
ATOM 1784 C CA . VAL A 1 226 ? -4.076 0.941 19.539 1.00 96.19 226 VAL A CA 1
ATOM 1785 C C . VAL A 1 226 ? -4.938 0.297 20.621 1.00 96.19 226 VAL A C 1
ATOM 1787 O O . VAL A 1 226 ? -5.088 -0.927 20.652 1.00 96.19 226 VAL A O 1
ATOM 1790 N N . ALA A 1 227 ? -5.536 1.097 21.510 1.00 95.56 227 ALA A N 1
ATOM 1791 C CA . ALA A 1 227 ? -6.419 0.583 22.554 1.00 95.56 227 ALA A CA 1
ATOM 1792 C C . ALA A 1 227 ? -7.649 -0.118 21.962 1.00 95.56 227 ALA A C 1
ATOM 1794 O O . ALA A 1 227 ? -8.013 -1.209 22.408 1.00 95.56 227 ALA A O 1
ATOM 1795 N N . LEU A 1 228 ? -8.267 0.489 20.948 1.00 96.31 228 LEU A N 1
ATOM 1796 C CA . LEU A 1 228 ? -9.409 -0.064 20.238 1.00 96.31 228 LEU A CA 1
ATOM 1797 C C . LEU A 1 228 ? -9.032 -1.353 19.503 1.00 96.31 228 LEU A C 1
ATOM 1799 O O . LEU A 1 228 ? -9.684 -2.377 19.704 1.00 96.31 228 LEU A O 1
ATOM 1803 N N . TYR A 1 229 ? -7.954 -1.320 18.721 1.00 97.50 229 TYR A N 1
ATOM 1804 C CA . TYR A 1 229 ? -7.428 -2.463 17.985 1.00 97.50 229 TYR A CA 1
ATOM 1805 C C . TYR A 1 229 ? -7.162 -3.652 18.915 1.00 97.50 229 TYR A C 1
ATOM 1807 O O . TYR A 1 229 ? -7.720 -4.734 18.721 1.00 97.50 229 TYR A O 1
ATOM 1815 N N . CYS A 1 230 ? -6.403 -3.437 19.997 1.00 97.12 230 CYS A N 1
ATOM 1816 C CA . CYS A 1 230 ? -6.112 -4.482 20.976 1.00 97.12 230 CYS A CA 1
ATOM 1817 C C . CYS A 1 230 ? -7.396 -5.037 21.599 1.00 97.12 230 CYS A C 1
ATOM 1819 O O . CYS A 1 230 ? -7.570 -6.251 21.699 1.00 97.12 230 CYS A O 1
ATOM 1821 N N . LYS A 1 231 ? -8.341 -4.167 21.973 1.00 96.75 231 LYS A N 1
ATOM 1822 C CA . LYS A 1 231 ? -9.594 -4.594 22.601 1.00 96.75 231 LYS A CA 1
ATOM 1823 C C . LYS A 1 231 ? -10.468 -5.399 21.641 1.00 96.75 231 LYS A C 1
ATOM 1825 O O . LYS A 1 231 ? -11.007 -6.423 22.051 1.00 96.75 231 LYS A O 1
ATOM 1830 N N . ILE A 1 232 ? -10.578 -5.003 20.375 1.00 96.81 232 ILE A N 1
ATOM 1831 C CA . ILE A 1 232 ? -11.318 -5.753 19.351 1.00 96.81 232 ILE A CA 1
ATOM 1832 C C . ILE A 1 232 ? -10.691 -7.137 19.158 1.00 96.81 232 ILE A C 1
ATOM 1834 O O . ILE A 1 232 ? -11.407 -8.135 19.230 1.00 96.81 232 ILE A O 1
ATOM 1838 N N . LYS A 1 233 ? -9.364 -7.199 18.999 1.00 96.00 233 LYS A N 1
ATOM 1839 C CA . LYS A 1 233 ? -8.612 -8.435 18.729 1.00 96.00 233 LYS A CA 1
ATOM 1840 C C . LYS A 1 233 ? -8.436 -9.348 19.948 1.00 96.00 233 LYS A C 1
ATOM 1842 O O . LYS A 1 233 ? -8.135 -10.523 19.785 1.00 96.00 233 LYS A O 1
ATOM 1847 N N . GLY A 1 234 ? -8.637 -8.827 21.160 1.00 95.88 234 GLY A N 1
ATOM 1848 C CA . GLY A 1 234 ? -8.341 -9.546 22.404 1.00 95.88 234 GLY A CA 1
ATOM 1849 C C . GLY A 1 234 ? -6.853 -9.550 22.768 1.00 95.88 234 GLY A C 1
ATOM 1850 O O . GLY A 1 234 ? -6.416 -10.407 23.529 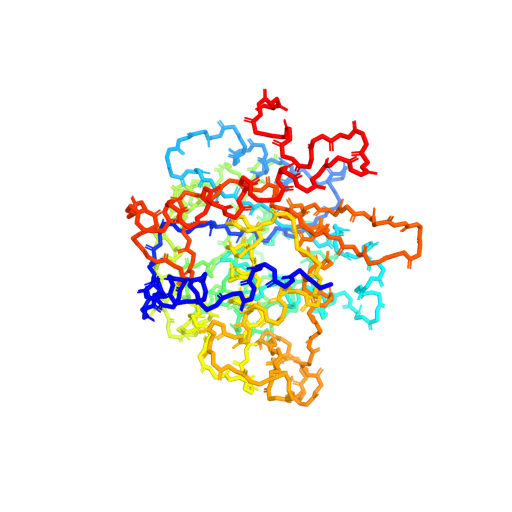1.00 95.88 234 GLY A O 1
ATOM 1851 N N . PHE A 1 235 ? -6.076 -8.611 22.229 1.00 97.12 235 PHE A N 1
ATOM 1852 C CA . PHE A 1 235 ? -4.648 -8.473 22.504 1.00 97.12 235 PHE A CA 1
ATOM 1853 C C . PHE A 1 235 ? -4.390 -7.636 23.753 1.00 97.12 235 PHE A C 1
ATOM 1855 O O . PHE A 1 235 ? -5.222 -6.838 24.196 1.00 97.12 235 PHE A O 1
ATOM 1862 N N . THR A 1 236 ? -3.182 -7.776 24.286 1.00 95.00 236 THR A N 1
ATOM 1863 C CA . THR A 1 236 ? -2.652 -6.904 25.334 1.00 95.00 236 THR A CA 1
ATOM 1864 C C . THR A 1 236 ? -1.673 -5.902 24.732 1.00 95.00 236 THR A C 1
ATOM 1866 O O . THR A 1 236 ? -0.914 -6.246 23.831 1.00 95.00 236 THR A O 1
ATOM 1869 N N . LYS A 1 237 ? -1.617 -4.677 25.274 1.00 87.38 237 LYS A N 1
ATOM 1870 C CA . LYS A 1 237 ? -0.647 -3.666 24.812 1.00 87.38 237 LYS A CA 1
ATOM 1871 C C . LYS A 1 237 ? 0.806 -4.147 24.915 1.00 87.38 237 LYS A C 1
ATOM 1873 O O . LYS A 1 237 ? 1.609 -3.821 24.059 1.00 87.38 237 LYS A O 1
ATOM 1878 N N . ARG A 1 238 ? 1.137 -4.936 25.944 1.00 89.19 238 ARG A N 1
ATOM 1879 C CA . ARG A 1 238 ? 2.495 -5.469 26.159 1.00 89.19 238 ARG A CA 1
ATOM 1880 C C . ARG A 1 238 ? 2.875 -6.555 25.149 1.00 89.19 238 ARG A C 1
ATOM 1882 O O . ARG A 1 238 ? 4.049 -6.698 24.838 1.00 89.19 238 ARG A O 1
ATOM 1889 N N . GLY A 1 239 ? 1.903 -7.348 24.704 1.00 87.38 239 GLY A N 1
ATOM 1890 C CA . GLY A 1 239 ? 2.128 -8.423 23.740 1.00 87.38 239 GLY A CA 1
ATOM 1891 C C . GLY A 1 239 ? 2.054 -7.969 22.286 1.00 87.38 239 GLY A C 1
ATOM 1892 O O . GLY A 1 239 ? 2.488 -8.719 21.426 1.00 87.38 239 GLY A O 1
ATOM 1893 N N . PHE A 1 240 ? 1.507 -6.780 22.022 1.00 93.12 240 PHE A N 1
ATOM 1894 C CA . PHE A 1 240 ? 1.329 -6.215 20.688 1.00 93.12 240 PHE A CA 1
ATOM 1895 C C . PHE A 1 240 ? 2.672 -5.780 20.084 1.00 93.12 240 PHE A C 1
ATOM 1897 O O . PHE A 1 240 ? 3.300 -4.841 20.572 1.00 93.12 240 PHE A O 1
ATOM 1904 N N . ARG A 1 241 ? 3.098 -6.456 19.013 1.00 92.94 241 ARG A N 1
ATOM 1905 C CA . ARG A 1 241 ? 4.343 -6.172 18.291 1.00 92.94 241 ARG A CA 1
ATOM 1906 C C . ARG A 1 241 ? 4.098 -6.169 16.787 1.00 92.94 241 ARG A C 1
ATOM 1908 O O . ARG A 1 241 ? 3.646 -7.171 16.235 1.00 92.94 241 ARG A O 1
ATOM 1915 N N . LEU A 1 242 ? 4.445 -5.059 16.140 1.00 94.81 242 LEU A N 1
ATOM 1916 C CA . LEU A 1 242 ? 4.443 -4.948 14.687 1.00 94.81 242 LEU A CA 1
ATOM 1917 C C . LEU A 1 242 ? 5.730 -5.515 14.087 1.00 94.81 242 LEU A C 1
ATOM 1919 O O . LEU A 1 2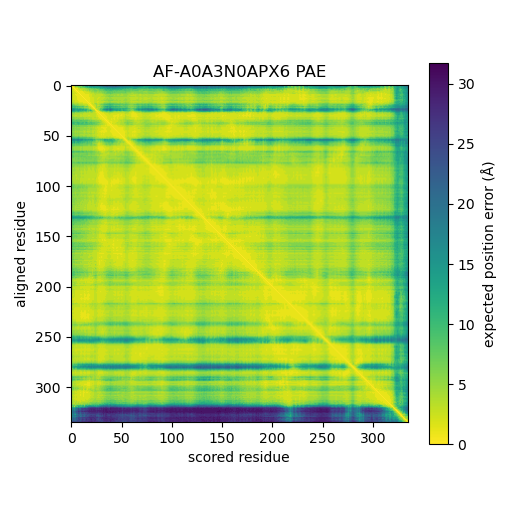42 ? 6.817 -5.384 14.656 1.00 94.81 242 LEU A O 1
ATOM 1923 N N . VAL A 1 243 ? 5.579 -6.144 12.928 1.00 92.56 243 VAL A N 1
ATOM 1924 C CA . VAL A 1 243 ? 6.646 -6.832 12.211 1.00 92.56 243 VAL A CA 1
ATOM 1925 C C . VAL A 1 243 ? 6.501 -6.594 10.709 1.00 92.56 243 VAL A C 1
ATOM 1927 O O . VAL A 1 243 ? 5.426 -6.811 10.141 1.00 92.56 243 VAL A O 1
ATOM 1930 N N . SER A 1 244 ? 7.600 -6.206 10.062 1.00 92.50 244 SER A N 1
ATOM 1931 C CA . SER A 1 244 ? 7.715 -6.178 8.602 1.00 92.50 244 SER A CA 1
ATOM 1932 C C . SER A 1 244 ? 8.309 -7.488 8.070 1.00 92.50 244 SER A C 1
ATOM 1934 O O . SER A 1 244 ? 9.318 -7.974 8.584 1.00 92.50 244 SER A O 1
ATOM 1936 N N . ARG A 1 245 ? 7.691 -8.076 7.035 1.00 90.00 245 ARG A N 1
ATOM 1937 C CA . ARG A 1 245 ? 8.236 -9.285 6.388 1.00 90.00 245 ARG A CA 1
ATOM 1938 C C . ARG A 1 245 ? 9.402 -8.928 5.487 1.00 90.00 245 ARG A C 1
ATOM 1940 O O . ARG A 1 245 ? 10.422 -9.601 5.540 1.00 90.00 245 ARG A O 1
ATOM 1947 N N . THR A 1 246 ? 9.270 -7.848 4.725 1.00 91.25 246 THR A N 1
ATOM 1948 C CA . THR A 1 246 ? 10.341 -7.396 3.843 1.00 91.25 246 THR A CA 1
ATOM 1949 C C . THR A 1 246 ? 11.579 -6.948 4.626 1.00 91.25 246 THR A C 1
ATOM 1951 O O . THR A 1 246 ? 12.688 -7.303 4.246 1.00 91.25 246 THR A O 1
ATOM 1954 N N . MET A 1 247 ? 11.440 -6.262 5.769 1.00 90.81 247 MET A N 1
ATOM 1955 C CA . MET A 1 247 ? 12.613 -5.915 6.594 1.00 90.81 247 MET A CA 1
ATOM 1956 C C . MET A 1 247 ? 13.334 -7.149 7.153 1.00 90.81 247 MET A C 1
ATOM 1958 O O . MET A 1 247 ? 14.556 -7.126 7.281 1.00 90.81 247 MET A O 1
ATOM 1962 N N . ARG A 1 248 ? 12.610 -8.239 7.456 1.00 90.88 248 ARG A N 1
ATOM 1963 C CA . ARG A 1 248 ? 13.220 -9.515 7.878 1.00 90.88 248 ARG A CA 1
ATOM 1964 C C . ARG A 1 248 ? 14.050 -10.175 6.770 1.00 90.88 248 ARG A C 1
ATOM 1966 O O . ARG A 1 248 ? 14.914 -10.985 7.085 1.00 90.88 248 ARG A O 1
ATOM 1973 N N . ASP A 1 249 ? 13.821 -9.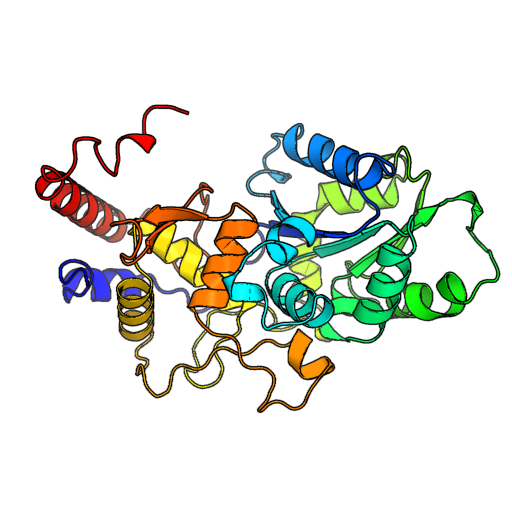831 5.500 1.00 88.38 249 ASP A N 1
ATOM 1974 C CA . ASP A 1 249 ? 14.693 -10.270 4.402 1.00 88.38 249 ASP A CA 1
ATOM 1975 C C . ASP A 1 249 ? 16.049 -9.532 4.429 1.00 88.38 249 ASP A C 1
ATOM 1977 O O . ASP A 1 249 ? 17.036 -10.037 3.899 1.00 88.38 249 ASP A O 1
ATOM 1981 N N . MET A 1 250 ? 16.108 -8.345 5.047 1.00 86.69 250 MET A N 1
ATOM 1982 C CA . MET A 1 250 ? 17.299 -7.486 5.095 1.00 86.69 250 MET A CA 1
ATOM 1983 C C . MET A 1 250 ? 18.101 -7.627 6.390 1.00 86.69 250 MET A C 1
ATOM 1985 O O . MET A 1 250 ? 19.318 -7.438 6.383 1.00 86.69 250 MET A O 1
ATOM 1989 N N . ARG A 1 251 ? 17.420 -7.866 7.517 1.00 84.38 251 ARG A N 1
ATOM 1990 C CA . ARG A 1 251 ? 17.997 -7.799 8.866 1.00 84.38 251 ARG A CA 1
ATOM 1991 C C . ARG A 1 251 ? 17.456 -8.903 9.773 1.00 84.38 251 ARG A C 1
ATOM 1993 O O . ARG A 1 251 ? 16.364 -9.416 9.522 1.00 84.38 251 ARG A O 1
ATOM 2000 N N . PRO A 1 252 ? 18.181 -9.241 10.855 1.00 81.00 252 PRO A N 1
ATOM 2001 C CA . PRO A 1 252 ? 17.677 -10.123 11.900 1.00 81.00 252 PRO A CA 1
ATOM 2002 C C . PRO A 1 252 ? 16.304 -9.693 12.445 1.00 81.00 252 PRO A C 1
ATOM 2004 O O . PRO A 1 252 ? 15.945 -8.515 12.484 1.00 81.00 252 PRO A O 1
ATOM 2007 N N . GLU A 1 253 ? 15.511 -10.672 12.879 1.00 71.75 253 GLU A N 1
ATOM 2008 C CA . GLU A 1 253 ? 14.109 -10.479 13.265 1.00 71.75 253 GLU A CA 1
ATOM 2009 C C . GLU A 1 253 ? 13.906 -9.523 14.455 1.00 71.75 253 GLU A C 1
ATOM 2011 O O . GLU A 1 253 ? 12.860 -8.880 14.583 1.00 71.75 253 GLU A O 1
ATOM 2016 N N . ASP A 1 254 ? 14.876 -9.432 15.354 1.00 70.50 254 ASP A N 1
ATOM 2017 C CA . ASP A 1 254 ? 14.862 -8.537 16.504 1.00 70.50 254 ASP A CA 1
ATOM 2018 C C . ASP A 1 254 ? 15.004 -7.057 16.125 1.00 70.50 254 ASP A C 1
ATOM 2020 O O . ASP A 1 254 ? 14.460 -6.221 16.853 1.00 70.50 254 ASP A O 1
ATOM 2024 N N . GLU A 1 255 ? 15.606 -6.765 14.968 1.00 73.38 255 GLU A N 1
ATOM 2025 C CA . GLU A 1 255 ? 15.806 -5.422 14.403 1.00 73.38 255 GLU A CA 1
ATOM 2026 C C . GLU A 1 255 ? 14.699 -5.000 13.419 1.00 73.38 255 GLU A C 1
ATOM 2028 O O . GLU A 1 255 ? 14.523 -3.814 13.153 1.00 73.38 255 GLU A O 1
ATOM 2033 N N . ALA A 1 256 ? 13.891 -5.941 12.916 1.00 74.50 256 ALA A N 1
ATOM 2034 C CA . ALA A 1 256 ? 12.774 -5.683 11.996 1.00 74.50 256 ALA A CA 1
ATOM 2035 C C . ALA A 1 256 ? 11.502 -5.162 12.709 1.00 74.50 256 ALA A C 1
ATOM 2037 O O . ALA A 1 256 ? 10.387 -5.646 12.471 1.00 74.50 256 ALA A O 1
ATOM 2038 N N . ARG A 1 257 ? 11.666 -4.225 13.651 1.00 82.00 257 ARG A N 1
ATOM 2039 C CA . ARG A 1 257 ? 10.569 -3.642 14.436 1.00 82.00 257 ARG A CA 1
ATOM 2040 C C . ARG A 1 257 ? 10.098 -2.339 13.813 1.00 82.00 257 ARG A C 1
ATOM 2042 O O . ARG A 1 257 ? 10.903 -1.532 13.370 1.00 82.00 257 ARG A O 1
ATOM 2049 N N . VAL A 1 258 ? 8.785 -2.152 13.840 1.00 91.69 258 VAL A N 1
ATOM 2050 C CA . VAL A 1 258 ? 8.115 -0.936 13.382 1.00 91.69 258 VAL A CA 1
ATOM 2051 C C . VAL A 1 258 ? 7.179 -0.475 14.494 1.00 91.69 258 VAL A C 1
ATOM 2053 O O . VAL A 1 258 ? 6.551 -1.297 15.162 1.00 91.69 258 VAL A O 1
ATOM 2056 N N . GLU A 1 259 ? 7.093 0.822 14.731 1.00 93.88 259 GLU A N 1
ATOM 2057 C CA . GLU A 1 259 ? 6.170 1.417 15.690 1.00 93.88 259 GLU A CA 1
ATOM 2058 C C . GLU A 1 259 ? 4.852 1.812 15.019 1.00 93.88 259 GLU A C 1
ATOM 2060 O O . GLU A 1 259 ? 4.770 2.006 13.807 1.00 93.88 259 GLU A O 1
ATOM 2065 N N . VAL A 1 260 ? 3.779 1.936 15.805 1.00 95.44 260 VAL A N 1
ATOM 2066 C CA . VAL A 1 260 ? 2.469 2.325 15.257 1.00 95.44 260 VAL A CA 1
ATOM 2067 C C . VAL A 1 260 ? 2.528 3.733 14.676 1.00 95.44 260 VAL A C 1
ATOM 2069 O O . VAL A 1 260 ? 2.019 3.930 13.574 1.00 95.44 260 VAL A O 1
ATOM 2072 N N . GLY A 1 261 ? 3.179 4.668 15.376 1.00 94.44 261 GLY A N 1
ATOM 2073 C CA . GLY A 1 261 ? 3.430 6.025 14.889 1.00 94.44 261 GLY A CA 1
ATOM 2074 C C . GLY A 1 261 ? 4.058 6.032 13.496 1.00 94.44 261 GLY A C 1
ATOM 2075 O O . GLY A 1 261 ? 3.496 6.631 12.589 1.00 94.44 261 GLY A O 1
ATOM 2076 N N . GLN A 1 262 ? 5.112 5.241 13.274 1.00 94.62 262 GLN A N 1
ATOM 2077 C CA . GLN A 1 262 ? 5.773 5.108 11.967 1.00 94.62 262 GLN A CA 1
ATOM 2078 C C . GLN A 1 262 ? 4.823 4.596 10.870 1.00 94.62 262 GLN A C 1
ATOM 2080 O O . GLN A 1 262 ? 4.812 5.122 9.757 1.00 94.62 262 GLN A O 1
ATOM 2085 N N . VAL A 1 263 ? 3.971 3.602 11.166 1.00 95.69 263 VAL A N 1
ATOM 2086 C CA . VAL A 1 263 ? 2.968 3.133 10.191 1.00 95.69 263 VAL A CA 1
ATOM 2087 C C . VAL A 1 263 ? 1.953 4.232 9.871 1.00 95.69 263 VAL A C 1
ATOM 2089 O O . VAL A 1 263 ? 1.623 4.431 8.703 1.00 95.69 263 VAL A O 1
ATOM 20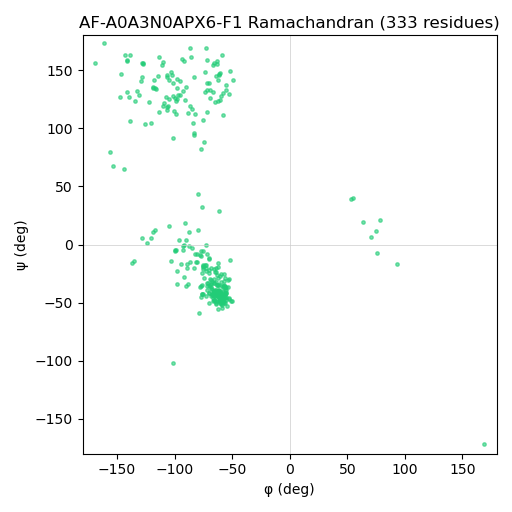92 N N . LEU A 1 264 ? 1.467 4.960 10.880 1.00 96.12 264 LEU A N 1
ATOM 2093 C CA . LEU A 1 264 ? 0.525 6.067 10.687 1.00 96.12 264 LEU A CA 1
ATOM 2094 C C . LEU A 1 264 ? 1.163 7.227 9.919 1.00 96.12 264 LEU A C 1
ATOM 2096 O O . LEU A 1 264 ? 0.529 7.780 9.025 1.00 96.12 264 LEU A O 1
ATOM 2100 N N . ALA A 1 265 ? 2.420 7.547 10.206 1.00 93.81 265 ALA A N 1
ATOM 2101 C CA . ALA A 1 265 ? 3.189 8.568 9.516 1.00 93.81 265 ALA A CA 1
ATOM 2102 C C . ALA A 1 265 ? 3.375 8.213 8.036 1.00 93.81 265 ALA A C 1
ATOM 2104 O O . ALA A 1 265 ? 3.087 9.024 7.163 1.00 93.81 265 ALA A O 1
ATOM 2105 N N . MET A 1 266 ? 3.713 6.959 7.726 1.00 94.19 266 MET A N 1
ATOM 2106 C CA . MET A 1 266 ? 3.769 6.470 6.346 1.00 94.19 266 MET A CA 1
ATOM 2107 C C . MET A 1 266 ? 2.396 6.514 5.652 1.00 94.19 266 MET A C 1
ATOM 2109 O O . MET A 1 266 ? 2.298 6.921 4.493 1.00 94.19 266 MET A O 1
ATOM 2113 N N . MET A 1 267 ? 1.317 6.114 6.333 1.00 95.12 267 MET A N 1
ATOM 2114 C CA . MET A 1 267 ? -0.044 6.218 5.788 1.00 95.12 267 MET A CA 1
ATOM 2115 C C . MET A 1 267 ? -0.446 7.679 5.532 1.00 95.12 267 MET A C 1
ATOM 2117 O O . MET A 1 267 ? -1.168 7.959 4.575 1.00 95.12 267 MET A O 1
ATOM 2121 N N . HIS A 1 268 ? 0.003 8.607 6.378 1.00 94.06 268 HIS A N 1
ATOM 2122 C CA . HIS A 1 268 ? -0.230 10.040 6.231 1.00 94.06 268 HIS A CA 1
ATOM 2123 C C . HIS A 1 268 ? 0.560 10.620 5.052 1.00 94.06 268 HIS A C 1
ATOM 2125 O O . HIS A 1 268 ? -0.031 11.237 4.168 1.00 94.06 268 HIS A O 1
ATOM 2131 N N . ALA A 1 269 ? 1.864 10.341 4.996 1.00 92.56 269 ALA A N 1
ATOM 2132 C CA . ALA A 1 269 ? 2.762 10.713 3.909 1.00 92.56 269 ALA A CA 1
ATOM 2133 C C . ALA A 1 269 ? 2.219 10.261 2.546 1.00 92.56 269 ALA A C 1
ATOM 2135 O O . ALA A 1 269 ? 2.099 11.050 1.615 1.00 92.56 269 ALA A O 1
ATOM 2136 N N . THR A 1 270 ? 1.773 9.007 2.456 1.00 91.00 270 THR A N 1
ATOM 2137 C CA . THR A 1 270 ? 1.180 8.432 1.236 1.00 91.00 270 THR A CA 1
ATOM 2138 C C . THR A 1 270 ? -0.283 8.813 0.999 1.00 91.00 270 THR A C 1
ATOM 2140 O O . THR A 1 270 ? -0.949 8.241 0.134 1.00 91.00 270 THR A O 1
ATOM 2143 N N . ASN A 1 271 ? -0.798 9.798 1.738 1.00 90.75 271 ASN A N 1
ATOM 2144 C CA . ASN A 1 271 ? -2.113 10.394 1.535 1.00 90.75 271 ASN A CA 1
ATOM 2145 C C . ASN A 1 271 ? -3.305 9.434 1.749 1.00 90.75 271 ASN A C 1
ATOM 2147 O O . ASN A 1 271 ? -4.414 9.717 1.295 1.00 90.75 271 ASN A O 1
ATOM 2151 N N . LEU A 1 272 ? -3.106 8.316 2.457 1.00 92.06 272 LEU A N 1
ATOM 2152 C CA . LEU A 1 272 ? -4.176 7.377 2.816 1.00 92.06 272 LEU A CA 1
ATOM 2153 C C . LEU A 1 272 ? -5.026 7.908 3.974 1.00 92.06 272 LEU A C 1
ATOM 2155 O O . LEU A 1 272 ? -6.245 7.723 4.012 1.00 92.06 272 LEU A O 1
ATOM 2159 N N . ILE A 1 273 ? -4.378 8.602 4.907 1.00 94.38 273 ILE A N 1
ATOM 2160 C CA . ILE A 1 273 ? -5.014 9.274 6.040 1.00 94.38 273 ILE A CA 1
ATOM 2161 C C . ILE A 1 273 ? -4.571 10.732 6.098 1.00 94.38 273 ILE A C 1
ATOM 2163 O O . ILE A 1 273 ? -3.529 11.108 5.571 1.00 94.38 273 ILE A O 1
ATOM 2167 N N . GLY A 1 274 ? -5.383 11.570 6.727 1.00 91.88 274 GLY A N 1
ATOM 2168 C CA . GLY A 1 274 ? -5.041 12.946 7.048 1.00 91.88 274 GLY A CA 1
ATOM 2169 C C . GLY A 1 274 ? -4.866 13.111 8.549 1.00 91.88 274 GLY A C 1
ATOM 2170 O O . GLY A 1 274 ? -5.416 12.332 9.327 1.00 91.88 274 GLY A O 1
ATOM 2171 N N . ALA A 1 275 ? -4.113 14.130 8.943 1.00 90.25 275 ALA A N 1
ATOM 2172 C CA . ALA A 1 275 ? -3.833 14.468 10.331 1.00 90.25 275 ALA A CA 1
ATOM 2173 C C . ALA A 1 275 ? -4.602 15.725 10.770 1.00 90.25 275 ALA A C 1
ATOM 2175 O O . ALA A 1 275 ? -4.789 16.660 9.991 1.00 90.25 275 ALA A O 1
ATOM 2176 N N . ILE A 1 276 ? -5.045 15.738 12.027 1.00 88.19 276 ILE A N 1
ATOM 2177 C CA . ILE A 1 276 ? -5.616 16.887 12.732 1.00 88.19 276 ILE A CA 1
ATOM 2178 C C . ILE A 1 276 ? -4.800 17.051 14.020 1.00 88.19 276 ILE A C 1
ATOM 2180 O O . ILE A 1 276 ? -4.975 16.245 14.941 1.00 88.19 276 ILE A O 1
ATOM 2184 N N . PRO A 1 277 ? -3.888 18.032 14.093 1.00 82.88 277 PRO A N 1
ATOM 2185 C CA . PRO A 1 277 ? -3.174 18.326 15.329 1.00 82.88 277 PRO A CA 1
ATOM 2186 C C . PRO A 1 277 ? -4.141 18.924 16.363 1.00 82.88 277 PRO A C 1
ATOM 2188 O O . PRO A 1 277 ? -4.922 19.816 16.035 1.00 82.88 277 PRO A O 1
ATOM 2191 N N . GLU A 1 278 ? -4.115 18.438 17.609 1.00 71.44 278 GLU A N 1
ATOM 2192 C CA . GLU A 1 278 ? -4.894 19.048 18.704 1.00 71.44 278 GLU A CA 1
ATOM 2193 C C . GLU A 1 278 ? -4.278 20.375 19.193 1.00 71.44 278 GLU A C 1
ATOM 2195 O O . GLU A 1 278 ? -4.993 21.265 19.653 1.00 71.44 278 GLU A O 1
ATOM 2200 N N . SER A 1 279 ? -2.956 20.514 19.077 1.00 73.25 279 SER A N 1
ATOM 2201 C CA . SER A 1 279 ? -2.167 21.737 19.275 1.00 73.25 279 SER A CA 1
ATOM 2202 C C . SER A 1 279 ? -0.796 21.565 18.603 1.00 73.25 279 SER A C 1
ATOM 2204 O O . SER A 1 279 ? -0.481 20.461 18.158 1.00 73.25 279 SER A O 1
ATOM 2206 N N . ASP A 1 280 ? 0.032 22.616 18.558 1.00 68.00 280 ASP A N 1
ATOM 2207 C CA . ASP A 1 280 ? 1.374 22.571 17.939 1.00 68.00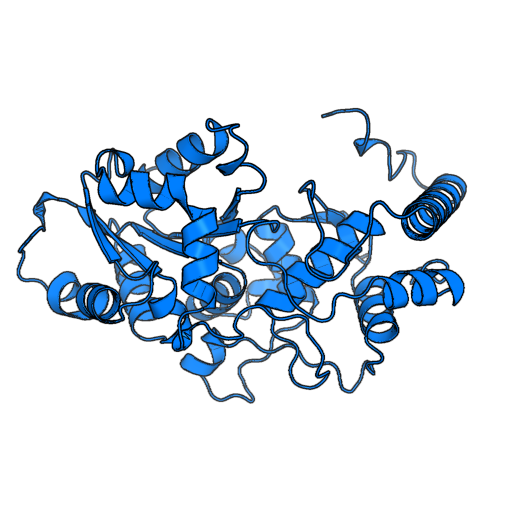 280 ASP A CA 1
ATOM 2208 C C . ASP A 1 280 ? 2.284 21.467 18.520 1.00 68.00 280 ASP A C 1
ATOM 2210 O O . ASP A 1 280 ? 3.123 20.918 17.814 1.00 68.00 280 ASP A O 1
ATOM 2214 N N . GLU A 1 281 ? 2.080 21.099 19.790 1.00 69.19 281 GLU A N 1
ATOM 2215 C CA . GLU A 1 281 ? 2.801 20.020 20.492 1.00 69.19 281 GLU A CA 1
ATOM 2216 C C . GLU A 1 281 ? 1.864 18.884 20.962 1.00 69.19 281 GLU A C 1
ATOM 2218 O O . GLU A 1 281 ? 2.233 18.035 21.776 1.00 69.19 281 GLU A O 1
ATOM 2223 N N . GLY A 1 282 ? 0.610 18.898 20.506 1.00 72.88 282 GLY A N 1
ATOM 2224 C CA . GLY A 1 282 ? -0.448 18.006 20.971 1.00 72.88 282 GLY A CA 1
ATOM 2225 C C . GLY A 1 282 ? -0.492 16.670 20.230 1.00 72.88 282 GLY A C 1
ATOM 2226 O O . GLY A 1 282 ? 0.139 16.498 19.186 1.00 72.88 282 GLY A O 1
ATOM 2227 N N . PRO A 1 283 ? -1.273 15.698 20.734 1.00 79.88 283 PRO A N 1
ATOM 2228 C CA . PRO A 1 283 ? -1.502 14.460 20.007 1.00 79.88 283 PRO A CA 1
ATOM 2229 C C . PRO A 1 283 ? -2.192 14.745 18.667 1.00 79.88 283 PRO A C 1
ATOM 2231 O O . PRO A 1 283 ? -3.029 15.641 18.538 1.00 79.88 283 PRO A O 1
ATOM 2234 N N . VAL A 1 284 ? -1.846 13.944 17.664 1.00 87.62 284 VAL A N 1
ATOM 2235 C CA . VAL A 1 284 ? -2.428 14.027 16.325 1.00 87.62 284 VAL A CA 1
ATOM 2236 C C . VAL A 1 284 ? -3.552 13.005 16.201 1.00 87.62 284 VAL A C 1
ATOM 2238 O O . VAL A 1 284 ? -3.369 11.822 16.493 1.00 87.62 284 VAL A O 1
ATOM 2241 N N . SER A 1 285 ? -4.718 13.464 15.751 1.00 90.44 285 SER A N 1
ATOM 2242 C CA . SER A 1 285 ? -5.844 12.606 15.386 1.00 90.44 285 SER A CA 1
ATOM 2243 C C . SER A 1 285 ? -5.879 12.373 13.881 1.00 90.44 285 SER A C 1
ATOM 2245 O O . SER A 1 285 ? -5.796 13.315 13.100 1.00 90.44 285 SER A O 1
ATOM 2247 N N . TYR A 1 286 ? -6.076 11.127 13.464 1.00 92.62 286 TYR A N 1
ATOM 2248 C CA . TYR A 1 286 ? -6.094 10.741 12.057 1.00 92.62 286 TYR A CA 1
ATOM 2249 C C . TYR A 1 286 ? -7.507 10.480 11.542 1.00 92.62 286 TYR A C 1
ATOM 2251 O O . TYR A 1 286 ? -8.325 9.884 12.243 1.00 92.62 286 TYR A O 1
ATOM 2259 N N . TYR A 1 287 ? -7.793 10.877 10.304 1.00 91.56 287 TYR A N 1
ATOM 2260 C CA . TYR A 1 287 ? -9.040 10.581 9.589 1.00 91.56 287 TYR A CA 1
ATOM 2261 C C . TYR A 1 287 ? -8.741 9.968 8.218 1.00 91.56 287 TYR A C 1
ATOM 2263 O O . TYR A 1 287 ? -7.669 10.189 7.658 1.00 91.56 287 TYR A O 1
ATOM 2271 N N . SER A 1 288 ? -9.677 9.198 7.663 1.00 91.25 288 SER A N 1
ATOM 2272 C CA . SER A 1 288 ? -9.472 8.568 6.355 1.00 91.25 288 SER A CA 1
ATOM 2273 C C . SER A 1 288 ? -9.564 9.614 5.246 1.00 91.25 288 SER A C 1
ATOM 2275 O O . SER A 1 288 ? -10.517 10.394 5.219 1.00 91.25 288 SER A O 1
ATOM 2277 N N . LYS A 1 289 ? -8.597 9.628 4.323 1.00 89.38 289 LYS A N 1
ATOM 2278 C CA . LYS A 1 289 ? -8.687 10.407 3.072 1.00 89.38 289 LYS A CA 1
ATOM 2279 C C . LYS A 1 289 ? -9.254 9.590 1.919 1.00 89.38 289 LYS A C 1
ATOM 2281 O O . LYS A 1 289 ? -9.468 10.121 0.834 1.00 89.38 289 LYS A O 1
ATOM 2286 N N . VAL A 1 290 ? -9.492 8.305 2.155 1.00 84.75 290 VAL A N 1
ATOM 2287 C CA . VAL A 1 290 ? -9.930 7.357 1.141 1.00 84.75 290 VAL A CA 1
ATOM 2288 C C . VAL A 1 290 ? -11.288 6.790 1.522 1.00 84.75 290 VAL A C 1
ATOM 2290 O O . VAL A 1 290 ? -11.523 6.417 2.670 1.00 84.75 290 VAL A O 1
ATOM 2293 N N . ASN A 1 291 ? -12.197 6.733 0.554 1.00 77.81 291 ASN A N 1
ATOM 2294 C CA . ASN A 1 291 ? -13.500 6.117 0.753 1.00 77.81 291 ASN A CA 1
ATOM 2295 C C . ASN A 1 291 ? -13.394 4.617 0.464 1.00 77.81 291 ASN A C 1
ATOM 2297 O O . ASN A 1 291 ? -13.036 4.221 -0.643 1.00 77.81 291 ASN A O 1
ATOM 2301 N N . LEU A 1 292 ? -13.683 3.785 1.460 1.00 84.81 292 LEU A N 1
ATOM 2302 C CA . LEU A 1 292 ? -13.594 2.336 1.331 1.00 84.81 292 LEU A CA 1
ATOM 2303 C C . LEU A 1 292 ? -14.934 1.747 0.881 1.00 84.81 292 LEU A C 1
ATOM 2305 O O . LEU A 1 292 ? -15.951 1.883 1.556 1.00 84.81 292 LEU A O 1
ATOM 2309 N N . ASP A 1 293 ? -14.927 0.997 -0.222 1.00 77.69 293 ASP A N 1
ATOM 2310 C CA . ASP A 1 293 ? -16.122 0.259 -0.680 1.00 77.69 293 ASP A CA 1
ATOM 2311 C C . ASP A 1 293 ? -16.425 -0.967 0.182 1.00 77.69 293 ASP A C 1
ATOM 2313 O O . ASP A 1 293 ? -17.512 -1.543 0.130 1.00 77.69 293 ASP A O 1
ATOM 2317 N N . GLY A 1 294 ? -15.427 -1.398 0.944 1.00 84.56 294 GLY A N 1
ATOM 2318 C CA . GLY A 1 294 ? -15.477 -2.544 1.820 1.00 84.56 294 GLY A CA 1
ATOM 2319 C C . GLY A 1 294 ? -14.257 -2.563 2.727 1.00 84.56 294 GLY A C 1
ATOM 2320 O O . GLY A 1 294 ? -13.207 -2.010 2.407 1.00 84.56 294 GLY A O 1
ATOM 2321 N N . TYR A 1 295 ? -14.413 -3.233 3.863 1.00 90.50 295 TYR A N 1
ATOM 2322 C CA . TYR A 1 295 ? -13.414 -3.250 4.924 1.00 90.50 295 TYR A CA 1
ATOM 2323 C C . TYR A 1 295 ? -12.589 -4.540 4.914 1.00 90.50 295 TYR A C 1
ATOM 2325 O O . TYR A 1 295 ? -13.119 -5.649 4.727 1.00 90.50 295 TYR A O 1
ATOM 2333 N N . PHE A 1 296 ? -11.284 -4.398 5.147 1.00 92.50 296 PHE A N 1
ATOM 2334 C CA . PHE A 1 296 ? -10.323 -5.499 5.217 1.00 92.50 296 PHE A CA 1
ATOM 2335 C C . PHE A 1 296 ? -10.588 -6.442 6.401 1.00 92.50 296 PHE A C 1
ATOM 2337 O O . PHE A 1 296 ? -10.557 -7.666 6.253 1.00 92.50 296 PHE A O 1
ATOM 2344 N N . MET A 1 297 ? -10.884 -5.867 7.562 1.00 94.00 297 MET A N 1
ATOM 2345 C CA . MET A 1 297 ? -11.058 -6.491 8.867 1.00 94.00 297 MET A CA 1
ATOM 2346 C C . MET A 1 297 ? -12.509 -6.875 9.157 1.00 94.00 297 MET A C 1
ATOM 2348 O O . MET A 1 297 ? -12.747 -7.827 9.903 1.00 94.00 297 MET A O 1
ATOM 2352 N N . PHE A 1 298 ? -13.483 -6.170 8.572 1.00 93.88 298 PHE A N 1
ATOM 2353 C CA . PHE A 1 298 ? -14.903 -6.303 8.919 1.00 93.88 298 PHE A CA 1
ATOM 2354 C C . PHE A 1 298 ? -15.772 -6.798 7.757 1.00 93.88 298 PHE A C 1
ATOM 2356 O O . PHE A 1 298 ? -15.575 -6.430 6.600 1.00 93.88 298 PHE A O 1
ATOM 2363 N N . ARG A 1 299 ? -16.752 -7.656 8.062 1.00 93.12 299 ARG A N 1
ATOM 2364 C CA . ARG A 1 299 ? -17.764 -8.188 7.128 1.00 93.12 299 ARG A CA 1
ATOM 2365 C C . ARG A 1 299 ? -19.156 -7.689 7.495 1.00 93.12 299 ARG A C 1
ATOM 2367 O O . ARG A 1 299 ? -19.388 -7.351 8.650 1.00 93.12 299 ARG A O 1
ATOM 2374 N N . GLN A 1 300 ? -20.093 -7.769 6.544 1.00 89.81 300 GLN A N 1
ATOM 2375 C CA . GLN A 1 300 ? -21.515 -7.453 6.769 1.00 89.81 300 GLN A CA 1
ATOM 2376 C C . GLN A 1 300 ? -21.702 -6.055 7.380 1.00 89.81 300 GLN A C 1
ATOM 2378 O O . GLN A 1 300 ? -22.476 -5.869 8.313 1.00 89.81 300 GLN A O 1
ATOM 2383 N N . THR A 1 301 ? -20.906 -5.089 6.924 1.00 88.94 301 THR A N 1
ATOM 2384 C CA . THR A 1 301 ? -20.890 -3.719 7.460 1.00 88.94 301 THR A CA 1
ATOM 2385 C C . THR A 1 301 ? -22.070 -2.877 6.977 1.00 88.94 301 THR A C 1
ATOM 2387 O O . THR A 1 301 ? -22.265 -1.768 7.449 1.00 88.94 301 THR A O 1
ATOM 2390 N N . ASP A 1 302 ? -22.874 -3.428 6.073 1.00 88.12 302 ASP A N 1
ATOM 2391 C CA . ASP A 1 302 ? -24.205 -2.982 5.670 1.00 88.12 302 ASP A CA 1
ATOM 2392 C C . ASP A 1 302 ? -25.315 -3.426 6.645 1.00 88.12 302 ASP A C 1
ATOM 2394 O O . ASP A 1 302 ? -26.456 -2.974 6.534 1.00 88.12 302 ASP A O 1
ATOM 2398 N N . GLY A 1 303 ? -24.995 -4.282 7.623 1.00 90.75 303 GLY A N 1
ATOM 2399 C CA . GLY A 1 303 ? -25.925 -4.743 8.652 1.00 90.75 303 GLY A CA 1
ATOM 2400 C C . GLY A 1 303 ? -26.469 -3.611 9.529 1.00 90.75 303 GLY A C 1
ATOM 2401 O O . GLY A 1 303 ? -25.778 -2.631 9.821 1.00 90.75 303 GLY A O 1
ATOM 2402 N N . SER A 1 304 ? -27.720 -3.753 9.979 1.00 93.31 304 SER A N 1
ATOM 2403 C CA . SER A 1 304 ? -28.413 -2.717 10.755 1.00 93.31 304 SER A CA 1
ATOM 2404 C C . SER A 1 304 ? -27.706 -2.389 12.066 1.00 93.31 304 SER A C 1
ATOM 2406 O O . SER A 1 304 ? -27.589 -1.227 12.421 1.00 93.31 304 SER A O 1
ATOM 2408 N N . ASP A 1 305 ? -27.176 -3.385 12.775 1.00 95.81 305 ASP A N 1
ATOM 2409 C CA . ASP A 1 305 ? -26.486 -3.177 14.046 1.00 95.81 305 ASP A CA 1
ATOM 2410 C C . ASP A 1 305 ? -25.117 -2.500 13.883 1.00 95.81 305 ASP A C 1
ATOM 2412 O O . ASP A 1 305 ? -24.739 -1.680 14.722 1.00 95.81 305 ASP A O 1
ATOM 2416 N N . PHE A 1 306 ? -24.390 -2.801 12.803 1.00 94.94 306 PHE A N 1
ATOM 2417 C CA . PHE A 1 306 ? -23.148 -2.110 12.457 1.00 94.94 306 PHE A CA 1
ATOM 2418 C C . PHE A 1 306 ? -23.412 -0.641 12.111 1.00 94.94 306 PHE A C 1
ATOM 2420 O O . PHE A 1 306 ? -22.761 0.254 12.658 1.00 94.94 306 PHE A O 1
ATOM 2427 N N . ASN A 1 307 ? -24.410 -0.390 11.260 1.00 92.75 307 ASN A N 1
ATOM 2428 C CA . ASN A 1 307 ? -24.827 0.955 10.876 1.00 92.75 307 ASN A CA 1
ATOM 2429 C C . ASN A 1 307 ? -25.361 1.757 12.069 1.00 92.75 307 ASN A C 1
ATOM 2431 O O . ASN A 1 307 ? -24.967 2.909 12.252 1.00 92.75 307 ASN A O 1
ATOM 2435 N N . ASP A 1 308 ? -26.175 1.145 12.931 1.00 94.19 308 ASP A N 1
ATOM 2436 C CA . ASP A 1 308 ? -26.688 1.766 14.154 1.00 94.19 308 ASP A CA 1
ATOM 2437 C C . ASP A 1 308 ? -25.557 2.121 15.121 1.00 94.19 308 ASP A C 1
ATOM 2439 O O . ASP A 1 308 ? -25.539 3.217 15.690 1.00 94.19 308 ASP A O 1
ATOM 2443 N N . MET A 1 309 ? -24.592 1.214 15.310 1.00 94.62 309 MET A N 1
ATOM 2444 C CA . MET A 1 309 ? -23.407 1.469 16.129 1.00 94.62 309 MET A CA 1
ATOM 2445 C C . MET A 1 309 ? -22.622 2.660 15.578 1.00 94.62 309 MET A C 1
ATOM 2447 O O . MET A 1 309 ? -22.353 3.605 16.327 1.00 94.62 309 MET A O 1
ATOM 2451 N N . ARG A 1 310 ? -22.323 2.659 14.272 1.00 91.06 310 ARG A N 1
ATOM 2452 C CA . ARG A 1 310 ? -21.590 3.743 13.607 1.00 91.06 310 ARG A CA 1
ATOM 2453 C C . ARG A 1 310 ? -22.335 5.070 13.749 1.00 91.06 310 ARG A C 1
ATOM 2455 O O . ARG A 1 310 ? -21.757 6.047 14.218 1.00 91.06 310 ARG A O 1
ATOM 2462 N N . ALA A 1 311 ? -23.633 5.099 13.445 1.00 89.44 311 ALA A N 1
ATOM 2463 C CA . ALA A 1 311 ? -24.469 6.290 13.566 1.00 89.44 311 ALA A CA 1
ATOM 2464 C C . ALA A 1 311 ? -24.484 6.845 14.999 1.00 89.44 311 ALA A C 1
ATOM 2466 O O . ALA A 1 311 ? -24.316 8.047 15.195 1.00 89.44 311 ALA A O 1
ATOM 2467 N N . ARG A 1 312 ? -24.615 5.988 16.020 1.00 89.25 312 ARG A N 1
ATOM 2468 C CA . ARG A 1 312 ? -24.590 6.403 17.435 1.00 89.25 312 ARG A CA 1
ATOM 2469 C C . ARG A 1 312 ? -23.243 6.982 17.852 1.00 89.25 312 ARG A C 1
ATOM 2471 O O . ARG A 1 312 ? -23.219 7.985 18.568 1.00 89.25 312 ARG A O 1
ATOM 2478 N N . VAL A 1 313 ? -22.136 6.373 17.423 1.00 87.50 313 VAL A N 1
ATOM 2479 C CA . VAL A 1 313 ? -20.787 6.901 17.679 1.00 87.50 313 VAL A CA 1
ATOM 2480 C C . VAL A 1 313 ? -20.639 8.283 17.044 1.00 87.50 313 VAL A C 1
ATOM 2482 O O . VAL A 1 313 ? -20.286 9.235 17.743 1.00 87.50 313 VAL A O 1
ATOM 2485 N N . LEU A 1 314 ? -20.987 8.414 15.761 1.00 83.12 314 LEU A N 1
ATOM 2486 C CA . LEU A 1 314 ? -20.903 9.672 15.019 1.00 83.12 314 LEU A CA 1
ATOM 2487 C C . LEU A 1 314 ? -21.781 10.765 15.643 1.00 83.12 314 LEU A C 1
ATOM 2489 O O . LEU A 1 314 ? -21.307 11.873 15.881 1.00 83.12 314 LEU A O 1
ATOM 2493 N N . LEU A 1 315 ? -23.037 10.457 15.980 1.00 82.88 315 LEU A N 1
ATOM 2494 C CA . LEU A 1 315 ? -23.951 11.392 16.645 1.00 82.88 315 LEU A CA 1
ATOM 2495 C C . LEU A 1 315 ? -23.428 11.818 18.018 1.00 82.88 315 LEU A C 1
ATOM 2497 O O . LEU A 1 315 ? -23.448 13.004 18.344 1.00 82.88 315 LEU A O 1
ATOM 2501 N N . SER A 1 316 ? -22.914 10.878 18.815 1.00 80.56 316 SER A N 1
ATOM 2502 C CA . SER A 1 316 ? -22.348 11.200 20.125 1.00 80.56 316 SER A CA 1
ATOM 2503 C C . SER A 1 316 ? -21.091 12.060 20.014 1.00 80.56 316 SER A C 1
ATOM 2505 O O . SER A 1 316 ? -20.857 12.875 20.905 1.00 80.56 316 SER A O 1
ATOM 2507 N N . ARG A 1 317 ? -20.274 11.886 18.972 1.00 77.38 317 ARG A N 1
ATOM 2508 C CA . ARG A 1 317 ? -19.089 12.719 18.738 1.00 77.38 317 ARG A CA 1
ATOM 2509 C C . ARG A 1 317 ? -19.463 14.100 18.204 1.00 77.38 317 ARG A C 1
ATOM 2511 O O . ARG A 1 317 ? -18.976 15.086 18.745 1.00 77.38 317 ARG A O 1
ATOM 2518 N N . ARG A 1 318 ? -20.414 14.199 17.268 1.00 71.75 318 ARG A N 1
ATOM 2519 C CA . ARG A 1 318 ? -20.994 15.481 16.816 1.00 71.75 318 ARG A CA 1
ATOM 2520 C C . ARG A 1 318 ? -21.603 16.275 17.972 1.00 71.75 318 ARG A C 1
ATOM 2522 O O . ARG A 1 318 ? -21.342 17.463 18.099 1.00 71.75 318 ARG A O 1
ATOM 2529 N N . GLY A 1 319 ? -22.337 15.612 18.867 1.00 61.44 319 GLY A N 1
ATOM 2530 C CA . GLY A 1 319 ? -22.901 16.245 20.065 1.00 61.44 319 GLY A CA 1
ATOM 2531 C C . GLY A 1 319 ? -21.849 16.759 21.059 1.00 61.44 319 GLY A C 1
ATOM 2532 O O . GLY A 1 319 ? -22.132 17.677 21.823 1.00 61.44 319 GLY A O 1
ATOM 2533 N N . ARG A 1 320 ? -20.630 16.200 21.040 1.00 64.81 320 ARG A N 1
ATOM 2534 C CA . ARG A 1 320 ? -19.480 16.667 21.838 1.00 64.81 320 ARG A CA 1
ATOM 2535 C C . ARG A 1 320 ? -18.639 17.727 21.115 1.00 64.81 320 ARG A C 1
ATOM 2537 O O . ARG A 1 320 ? -17.920 18.471 21.773 1.00 64.81 320 ARG A O 1
ATOM 2544 N N . GLY A 1 321 ? -18.740 17.809 19.789 1.00 53.09 321 GLY A N 1
ATOM 2545 C CA . GLY A 1 321 ? -17.926 18.635 18.894 1.00 53.09 321 GLY A CA 1
ATOM 2546 C C . GLY A 1 321 ? -18.252 20.132 18.863 1.00 53.09 321 GLY A C 1
ATOM 2547 O O . GLY A 1 321 ? -18.078 20.751 17.827 1.00 53.09 321 GLY A O 1
ATOM 2548 N N . ARG A 1 322 ? -18.698 20.742 19.970 1.00 47.09 322 ARG A N 1
ATOM 2549 C CA . ARG A 1 322 ? -18.842 22.212 20.093 1.00 47.09 322 ARG A CA 1
ATOM 2550 C C . ARG A 1 322 ? -17.586 22.906 20.640 1.00 47.09 322 ARG A C 1
ATOM 2552 O O . ARG A 1 322 ? -17.696 23.998 21.187 1.00 47.09 322 ARG A O 1
ATOM 2559 N N . ARG A 1 323 ? -16.412 22.264 20.592 1.00 41.50 323 ARG A N 1
ATOM 2560 C CA . ARG A 1 323 ? -15.210 22.807 21.248 1.00 41.50 323 ARG A CA 1
ATOM 2561 C C . ARG A 1 323 ? -14.172 23.460 20.349 1.00 41.50 323 ARG A C 1
ATOM 2563 O O . ARG A 1 323 ? -13.389 24.220 20.893 1.00 41.50 323 ARG A O 1
ATOM 2570 N N . HIS A 1 324 ? -14.225 23.278 19.034 1.00 40.59 324 HIS A N 1
ATOM 2571 C CA . HIS A 1 324 ? -13.428 24.052 18.081 1.00 40.59 324 HIS A CA 1
ATOM 2572 C C . HIS A 1 324 ? -14.262 24.204 16.801 1.00 40.59 324 HIS A C 1
ATOM 2574 O O . HIS A 1 324 ? -14.800 23.210 16.330 1.00 40.59 324 HIS A O 1
ATOM 2580 N N . ASP A 1 325 ? -14.445 25.439 16.333 1.00 37.88 325 ASP A N 1
ATOM 2581 C CA . ASP A 1 325 ? -15.478 25.956 15.410 1.00 37.88 325 ASP A CA 1
ATOM 2582 C C . ASP A 1 325 ? -15.560 25.373 13.978 1.00 37.88 325 ASP A C 1
ATOM 2584 O O . ASP A 1 325 ? -16.075 26.018 13.072 1.00 37.88 325 ASP A O 1
ATOM 2588 N N . GLU A 1 326 ? -15.175 24.122 13.747 1.00 39.47 326 GLU A N 1
ATOM 2589 C CA . GLU A 1 326 ? -15.525 23.402 12.524 1.00 39.47 326 GLU A CA 1
ATOM 2590 C C . GLU A 1 326 ? -16.043 22.017 12.895 1.00 39.47 326 GLU A C 1
ATOM 2592 O O . GLU A 1 326 ? -15.483 21.295 13.722 1.00 39.47 326 GLU A O 1
ATOM 2597 N N . ASN A 1 327 ? -17.176 21.637 12.310 1.00 43.25 327 ASN A N 1
ATOM 2598 C CA . ASN A 1 327 ? -17.751 20.321 12.518 1.00 43.25 327 ASN A CA 1
ATOM 2599 C C . ASN A 1 327 ? -16.673 19.303 12.091 1.00 43.25 327 ASN A C 1
ATOM 2601 O O . ASN A 1 327 ? -16.404 19.172 10.903 1.00 43.25 327 ASN A O 1
ATOM 2605 N N . LEU A 1 328 ? -16.084 18.543 13.024 1.00 44.69 328 LEU A N 1
ATOM 2606 C CA . LEU A 1 328 ? -15.110 17.463 12.739 1.00 44.69 328 LEU A CA 1
ATOM 2607 C C . LEU A 1 328 ? -15.614 16.448 11.682 1.00 44.69 328 LEU A C 1
ATOM 2609 O O . LEU A 1 328 ? -14.853 15.640 11.162 1.00 44.69 328 LEU A O 1
ATOM 2613 N N . TYR A 1 329 ? -16.913 16.501 11.367 1.00 47.31 329 TYR A N 1
ATOM 2614 C CA . TYR A 1 329 ? -17.631 15.702 10.382 1.00 47.31 329 TYR A CA 1
ATOM 2615 C C . TYR A 1 329 ? -18.233 16.516 9.212 1.00 47.31 329 TYR A C 1
ATOM 2617 O O . TYR A 1 329 ? -19.061 15.974 8.481 1.00 47.31 329 TYR A O 1
ATOM 2625 N N . GLN A 1 330 ? -17.878 17.793 9.007 1.00 42.00 330 GLN A N 1
ATOM 2626 C CA . GLN A 1 330 ? -18.368 18.595 7.868 1.00 42.00 330 GLN A CA 1
ATOM 2627 C C . GLN A 1 330 ? -17.763 18.176 6.523 1.00 42.00 330 GLN A C 1
ATOM 2629 O O . GLN A 1 330 ? -18.278 18.574 5.486 1.00 42.00 330 GLN A O 1
ATOM 2634 N N . ARG A 1 331 ? -16.769 17.282 6.517 1.00 43.03 331 ARG A N 1
ATOM 2635 C CA . ARG A 1 331 ? -16.215 16.702 5.286 1.00 43.03 331 ARG A CA 1
ATOM 2636 C C . ARG A 1 331 ? -17.096 15.680 4.569 1.00 43.03 331 ARG A C 1
ATOM 2638 O O . ARG A 1 331 ? -16.714 15.199 3.516 1.00 43.03 331 ARG A O 1
ATOM 2645 N N . PHE A 1 332 ? -18.283 15.367 5.085 1.00 41.09 332 PHE A N 1
ATOM 2646 C CA . PHE A 1 332 ? -19.208 14.484 4.367 1.00 41.09 332 PHE A CA 1
ATOM 2647 C C . PHE A 1 332 ? -20.087 15.207 3.329 1.00 41.09 332 PHE A C 1
ATOM 2649 O O . PHE A 1 332 ? -20.842 14.530 2.643 1.00 41.09 332 PHE A O 1
ATOM 2656 N N . ASN A 1 333 ? -20.003 16.542 3.196 1.00 30.91 333 ASN A N 1
ATOM 2657 C CA . ASN A 1 333 ? -20.885 17.323 2.310 1.00 30.91 333 ASN A CA 1
ATOM 2658 C C . ASN A 1 333 ? -20.174 18.277 1.330 1.00 30.91 333 ASN A C 1
ATOM 2660 O O . ASN A 1 333 ? -20.856 19.044 0.652 1.00 30.91 333 ASN A O 1
ATOM 2664 N N . SER A 1 334 ? -18.845 18.272 1.239 1.00 29.33 334 SER A N 1
ATOM 2665 C CA . SER A 1 334 ? -18.134 19.186 0.336 1.00 29.33 334 SER A CA 1
ATOM 2666 C C . SER A 1 334 ? -16.761 18.645 -0.047 1.00 29.33 334 SER A C 1
ATOM 2668 O O . SER A 1 334 ? -15.760 19.045 0.540 1.00 29.33 334 SER A O 1
ATOM 2670 N N . GLU A 1 335 ? -16.749 17.713 -0.993 1.00 31.36 335 GLU A N 1
ATOM 2671 C CA . GLU A 1 335 ? -15.715 17.530 -2.022 1.00 31.36 335 GLU A CA 1
ATOM 2672 C C . GLU A 1 335 ? -16.315 16.689 -3.155 1.00 31.36 335 GLU A C 1
ATOM 2674 O O . GLU A 1 335 ? -16.886 15.612 -2.857 1.00 31.36 335 GLU A O 1
#

Secondary structure (DSSP, 8-state):
--TTTTSHHHHHHHHHTB-SS--SSSS-EEEEEE-S-TTT--HHHHHHHHHHH--STTTTTEEEE-HHHHHT-GGGTTS-HHHHHHHHHHH-SEEEEEE-SHHHHHHHHHHHHSHHHHTTEEEEEEGGGTT---HHHHTHHHHHHHT--TT-EEEEE-TTSGGGSHHHHHHHHTHHHHHHHHHHSGGGTTSS-----GGGEEHHHHHHHHHHHHHHH-SEEHHHHHHHHHHHHT--TTT--EE-HHHHHHS-TTT-EE-HHHHHHHHHHTTSEEEEESSTTSPEEEEESS--SS-SSBS-TTSHHHHHHHHHHHHHHHHH--SSSS-TTGGGS--

InterPro domains:
  IPR049725 STM3845 retron effector protein [PF28093] (46-235)

Nearest PDB structures (foldseek):
  8qbl-assembly1_F  TM=5.869E-01  e=7.956E-11  Escherichia coli BL21(DE3)
  8qbm-assembly1_T  TM=5.822E-01  e=3.644E-10  Escherichia coli BL21(DE3)
  6pac-assembly1_B  TM=3.332E-01  e=1.640E+00  Escherichia coli K-12
  3d3n-assembly1_A  TM=3.830E-01  e=4.605E+00  Lactiplantibacillus plantarum WCFS1

Solvent-accessible surface area (backbone atoms only — not comparable to full-atom values): 18281 Å² total; per-residue (Å²): 122,65,67,75,68,69,34,66,70,53,40,54,49,54,45,71,26,46,47,84,69,69,69,77,64,64,50,72,41,32,35,32,53,47,43,41,61,60,92,86,31,49,41,64,56,52,54,48,53,50,53,70,69,41,80,47,85,79,42,58,56,61,44,74,36,48,65,72,44,36,75,72,32,75,75,45,64,89,46,55,69,69,56,51,48,26,51,51,47,46,51,33,64,33,36,38,36,36,52,76,31,76,65,21,49,51,50,43,44,53,36,36,72,23,68,64,40,17,45,23,22,25,38,40,32,47,43,91,54,62,92,50,92,44,67,59,54,72,40,32,48,36,48,17,42,68,60,65,30,75,45,12,36,69,42,63,18,51,50,87,43,48,67,73,24,62,69,58,39,50,48,61,73,40,38,51,60,44,46,43,53,28,47,72,31,79,85,38,49,73,62,71,44,72,73,82,48,40,74,58,26,41,42,28,25,45,55,46,44,48,48,41,50,24,56,68,63,41,67,38,34,65,70,38,47,52,53,47,52,26,61,52,74,70,43,49,82,89,48,53,33,43,30,40,69,40,34,43,66,78,40,61,73,87,72,24,64,54,56,70,66,40,54,52,47,44,36,35,42,48,54,47,28,44,80,44,66,75,43,101,88,44,70,49,26,30,31,51,64,56,84,73,94,47,50,70,45,46,44,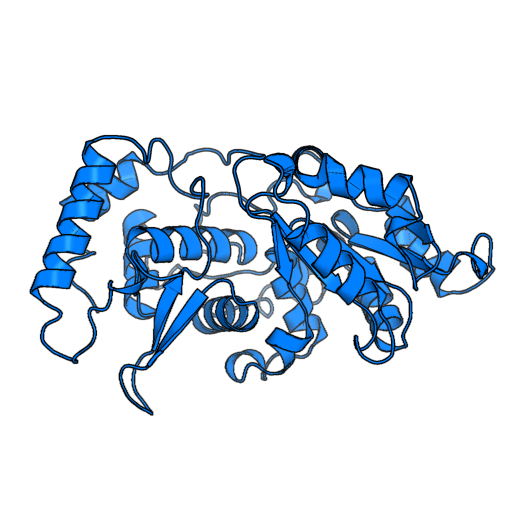74,69,85,36,67,67,49,45,51,49,44,51,51,53,52,52,56,48,59,74,63,44,83,79,57,103,56,60,93,69,56,74,82,79,72,130

Organism: NCBI:txid1121021